Protein AF-A0A518EKV4-F1 (afdb_monomer)

Mean predicted aligned error: 13.41 Å

Solvent-accessible surface area (backbone atoms only — not comparable to full-atom values): 18442 Å² total; per-residue (Å²): 134,89,81,80,83,76,81,91,83,73,88,84,93,71,88,68,84,81,69,93,73,83,82,85,84,75,94,70,92,68,77,76,73,74,78,73,84,88,74,71,75,94,67,81,69,77,35,68,55,31,71,51,74,43,50,81,85,71,80,85,48,66,16,42,38,33,18,21,57,64,71,18,28,42,34,32,28,49,51,42,97,82,73,42,64,48,80,74,38,73,52,43,97,59,75,33,34,30,59,43,70,47,76,45,43,40,51,70,82,81,54,68,18,40,39,30,39,19,72,79,43,17,40,30,43,29,45,59,49,101,90,45,59,45,74,47,79,43,71,62,48,95,77,48,81,37,61,77,47,74,51,71,40,36,40,46,55,80,81,36,45,16,43,38,38,21,22,40,57,84,59,87,78,84,69,36,48,30,29,29,36,26,47,41,72,36,66,61,53,63,54,72,80,43,73,74,40,66,53,91,63,83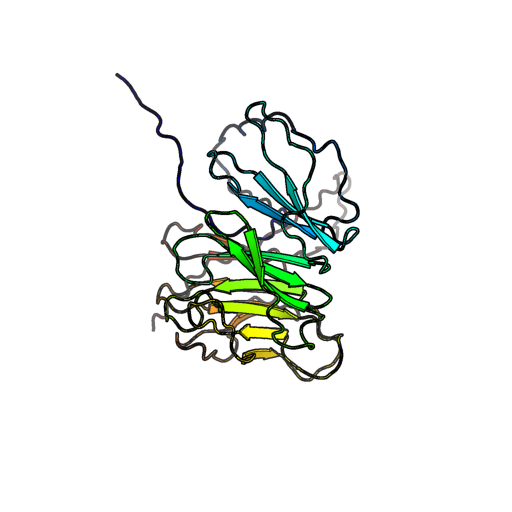,76,50,75,60,50,48,72,48,71,45,52,63,78,73,79,64,25,30,22,36,42,36,36,48,98,47,26,28,27,38,32,48,40,76,29,67,60,52,64,50,77,73,45,78,76,45,88,51,56,39,67,75,46,76,45,55,79,86,73,80,83,49,57,36,57,36,39,44,36,80,74,88,76,81,87,79,89,64,98,84,74,84,90,77,88,76,82,56,70,51,73,59,86,68,83,82,70,92,70,132

Foldseek 3Di:
DDDDDDDPPDDDFDPDPDPPDPDDDDDDPPPPPPDDDDADDPDDQPAWADKDWDDQPPPPGTWIWIQRLVQLFIWTWDQDPVRHTDHIDGQEPDSFRWHDKGWDQAQQPPDIWIWTQGQHQGIKTWDQDPVGTYIDRDNQDPQNNFFPDWDWDQAQLPPHTKIKTAGFQADDDDPQARIWIWDGPSGNDTHHIDGQDGDRDPGFDTKDKDWADQQPPSHTKIWIFGPQWTWIFDGPNRNDTDDTDTDDRGAADWDWDPPVPPPGTFIWGFHADPDDDDDDPDDDDDDDGDTDRPGDRPPPDD

Secondary structure (DSSP, 8-state):
---PPPP-------------------S-----PPP-PPPP-SS--SSEEEEEEE-SSSSSS-EEEEEETTTTEEEEE-B-TTS-BPPPEESSS----EEEEEEE-SSSSSS-EEEEEETTTEEEEEEEETTEEEEE-----TT-TTEEEEEEE-SSSSSSPEEEEEE-TTSSS---EEEEEE---SSS---PEEEEEE-S-TTPPPPEEEEE-SSSSSPPEEEEEETTEEEEE-B-SSS-B---EEEES----EEEE--SSSSSPEEEE-----------TT---------EE---------

pLDDT: mean 70.35, std 23.07, range [20.45, 95.81]

Sequence (302 aa):
MNARFFPLDAFIPNAARIGLCTAVLLPAIAAQTPFGPIISLNQPARSPGSMMVEDVNGDGRLDLIYSDNGRDEIMWVERLATDEFAPPKQLTQLSSGISVVRRGDIDGDGDADLIGMGAQHGLLWIERTAQGFRAFPQVVGPWLRSVTDLQLADIDADGDLDVVLARHHNAVPASAALVSFLRNDGTGNFGSQTIVYGGSTPNLPSVEFIAEDLSGDGATELIAAHNGQVFVLPNAGDGSFQSPVVLDSGAGPMLLEDVTGDGLSDLGSCFAVLRRRFRGPGGSSGIQRVCALEAGSLDNGG

InterPro domains:
  IPR013517 FG-GAP repeat [PF13517] (55-115)
  IPR028994 Integrin alpha, N-terminal [SSF69318] (42-267)

Radius of gyration: 21.5 Å; Cα contacts (8 Å, |Δi|>4): 620; chains: 1; bounding box: 70×64×57 Å

Nearest PDB structures (foldseek):
  7b91-assembly1_A  TM=5.560E-01  e=6.014E-03  Homo sapiens
  5o9z-assembly1_w  TM=5.449E-01  e=5.922E-02  Homo sapiens
  6u4y-assembly1_E  TM=6.440E-01  e=8.757E-01  Homo sapiens
  6v3x-assembly1_A  TM=4.562E-01  e=4.086E-01  Homo sapiens
  5u62-assembly1_A  TM=2.711E-01  e=4.759E-01  Homo sapiens

Structure (mmCIF, N/CA/C/O backbone):
data_AF-A0A518EKV4-F1
#
_entry.id   AF-A0A518EKV4-F1
#
loop_
_atom_site.group_PDB
_atom_site.id
_atom_site.type_symbol
_atom_site.label_atom_id
_atom_site.label_alt_id
_atom_site.label_comp_id
_atom_site.label_asym_id
_atom_site.label_entity_id
_atom_site.label_seq_id
_atom_site.pdbx_PDB_ins_code
_atom_site.Cartn_x
_atom_site.Cartn_y
_atom_site.Cartn_z
_atom_site.occupancy
_atom_site.B_iso_or_equiv
_atom_site.auth_seq_id
_atom_site.auth_comp_id
_atom_site.auth_asym_id
_atom_site.auth_atom_id
_atom_site.pdbx_PDB_model_num
ATOM 1 N N . MET A 1 1 ? -46.640 7.126 -5.138 1.00 32.97 1 MET A N 1
ATOM 2 C CA . MET A 1 1 ? -45.949 5.861 -5.463 1.00 32.97 1 MET A CA 1
ATOM 3 C C . MET A 1 1 ? -44.531 5.998 -4.960 1.00 32.97 1 MET A C 1
ATOM 5 O O . MET A 1 1 ? -43.905 7.012 -5.229 1.00 32.97 1 MET A O 1
ATOM 9 N N . ASN A 1 2 ? -44.118 5.061 -4.116 1.00 23.80 2 ASN A N 1
ATOM 10 C CA . ASN A 1 2 ? -42.919 5.139 -3.289 1.00 23.80 2 ASN A CA 1
ATOM 11 C C . ASN A 1 2 ? -41.652 4.966 -4.137 1.00 23.80 2 ASN A C 1
ATOM 13 O O . ASN A 1 2 ? -41.492 3.914 -4.748 1.00 23.80 2 ASN A O 1
ATOM 17 N N . ALA A 1 3 ? -40.744 5.940 -4.112 1.00 22.48 3 ALA A N 1
ATOM 18 C CA . ALA A 1 3 ? -39.338 5.698 -4.416 1.00 22.48 3 ALA A CA 1
ATOM 19 C C . ALA A 1 3 ? -38.625 5.472 -3.078 1.00 22.48 3 ALA A C 1
ATOM 21 O O . ALA A 1 3 ? -38.550 6.372 -2.242 1.00 22.48 3 ALA A O 1
ATOM 22 N N . ARG A 1 4 ? -38.206 4.227 -2.840 1.00 20.98 4 ARG A N 1
ATOM 23 C CA . ARG A 1 4 ? -37.311 3.863 -1.741 1.00 20.98 4 ARG A CA 1
ATOM 24 C C . ARG A 1 4 ? -35.888 4.162 -2.206 1.00 20.98 4 ARG A C 1
ATOM 26 O O . ARG A 1 4 ? -35.489 3.661 -3.252 1.00 20.98 4 ARG A O 1
ATOM 33 N N . PHE A 1 5 ? -35.158 4.966 -1.445 1.00 24.03 5 PHE A N 1
ATOM 34 C CA . PHE A 1 5 ? -33.714 5.108 -1.590 1.00 24.03 5 PHE A CA 1
ATOM 35 C C . PHE A 1 5 ? -33.054 3.977 -0.797 1.00 24.03 5 PHE A C 1
ATOM 37 O O . PHE A 1 5 ? -33.400 3.765 0.366 1.00 24.03 5 PHE A O 1
ATOM 44 N N . PHE A 1 6 ? -32.167 3.224 -1.441 1.00 20.45 6 PHE A N 1
ATOM 45 C CA . PHE A 1 6 ? -31.277 2.274 -0.776 1.00 20.45 6 PHE A CA 1
ATOM 46 C C . PHE A 1 6 ? -29.996 3.013 -0.350 1.00 20.45 6 PHE A C 1
ATOM 48 O O . PHE A 1 6 ? -29.581 3.924 -1.073 1.00 20.45 6 PHE A O 1
ATOM 55 N N . PRO A 1 7 ? -29.386 2.677 0.802 1.00 23.55 7 PRO A N 1
ATOM 56 C CA . PRO A 1 7 ? -28.073 3.193 1.164 1.00 23.55 7 PRO A CA 1
ATOM 57 C C . PRO A 1 7 ? -27.006 2.599 0.237 1.00 23.55 7 PRO A C 1
ATOM 59 O O . PRO A 1 7 ? -27.099 1.447 -0.187 1.00 23.55 7 PRO A O 1
ATOM 62 N N . LEU A 1 8 ? -26.027 3.431 -0.109 1.00 25.03 8 LEU A N 1
ATOM 63 C CA . LEU A 1 8 ? -24.890 3.092 -0.953 1.00 25.03 8 LEU A CA 1
ATOM 64 C C . LEU A 1 8 ? -23.845 2.360 -0.092 1.00 25.03 8 LEU A C 1
ATOM 66 O O . LEU A 1 8 ? -22.857 2.953 0.322 1.00 25.03 8 LEU A O 1
ATOM 70 N N . ASP A 1 9 ? -24.100 1.090 0.215 1.00 25.66 9 ASP A N 1
ATOM 71 C CA . ASP A 1 9 ? -23.088 0.174 0.746 1.00 25.66 9 ASP A CA 1
ATOM 72 C C . ASP A 1 9 ? -22.433 -0.539 -0.444 1.00 25.66 9 ASP A C 1
ATOM 74 O O . ASP A 1 9 ? -22.941 -1.550 -0.927 1.00 25.66 9 ASP A O 1
ATOM 78 N N . ALA A 1 10 ? -21.339 0.022 -0.963 1.00 22.72 10 ALA A N 1
ATOM 79 C CA . ALA A 1 10 ? -20.424 -0.673 -1.867 1.00 22.72 10 ALA A CA 1
ATOM 80 C C . ALA A 1 10 ? -19.060 0.038 -1.903 1.00 22.72 10 ALA A C 1
ATOM 82 O O . ALA A 1 10 ? -18.916 1.104 -2.489 1.00 22.72 10 ALA A O 1
ATOM 83 N N . PHE A 1 11 ? -18.091 -0.573 -1.221 1.00 24.56 11 PHE A N 1
ATOM 84 C CA . PHE A 1 11 ? -16.734 -0.832 -1.712 1.00 24.56 11 PHE A CA 1
ATOM 85 C C . PHE A 1 11 ? -16.020 0.275 -2.518 1.00 24.56 11 PHE A C 1
ATOM 87 O O . PHE A 1 11 ? -16.220 0.404 -3.719 1.00 24.56 11 PHE A O 1
ATOM 94 N N . ILE A 1 12 ? -15.073 0.965 -1.869 1.00 27.12 12 ILE A N 1
ATOM 95 C CA . ILE A 1 12 ? -13.842 1.454 -2.517 1.00 27.12 12 ILE A CA 1
ATOM 96 C C . ILE A 1 12 ? -12.675 1.219 -1.538 1.00 27.12 12 ILE A C 1
ATOM 98 O O . ILE A 1 12 ? -12.481 2.021 -0.619 1.00 27.12 12 ILE A O 1
ATOM 102 N N . PRO A 1 13 ? -11.900 0.127 -1.663 1.00 29.22 13 PRO A N 1
ATOM 103 C CA . PRO A 1 13 ? -10.602 0.016 -1.023 1.00 29.22 13 PRO A CA 1
ATOM 104 C C . PRO A 1 13 ? -9.570 0.617 -1.977 1.00 29.22 13 PRO A C 1
ATOM 106 O O . PRO A 1 13 ? -9.276 0.034 -3.007 1.00 29.22 13 PRO A O 1
ATOM 109 N N . ASN A 1 14 ? -9.106 1.825 -1.665 1.00 28.72 14 ASN A N 1
ATOM 110 C CA . ASN A 1 14 ? -7.769 2.360 -1.946 1.00 28.72 14 ASN A CA 1
ATOM 111 C C . ASN A 1 14 ? -7.854 3.880 -1.842 1.00 28.72 14 ASN A C 1
ATOM 113 O O . ASN A 1 14 ? -8.315 4.581 -2.740 1.00 28.72 14 ASN A O 1
ATOM 117 N N . ALA A 1 15 ? -7.419 4.407 -0.699 1.00 29.59 15 ALA A N 1
ATOM 118 C CA . ALA A 1 15 ? -7.199 5.833 -0.540 1.00 29.59 15 ALA A CA 1
ATOM 119 C C . ALA A 1 15 ? -6.010 6.239 -1.425 1.00 29.59 15 ALA A C 1
ATOM 121 O O . ALA A 1 15 ? -4.864 6.283 -0.971 1.00 29.59 15 ALA A O 1
ATOM 122 N N . ALA A 1 16 ? -6.286 6.521 -2.700 1.00 30.05 16 ALA A N 1
ATOM 123 C CA . ALA A 1 16 ? -5.389 7.268 -3.561 1.00 30.05 16 ALA A CA 1
ATOM 124 C C . ALA A 1 16 ? -5.012 8.563 -2.829 1.00 30.05 16 ALA A C 1
ATOM 126 O O . ALA A 1 16 ? -5.855 9.235 -2.228 1.00 30.05 16 ALA A O 1
ATOM 127 N N . ARG A 1 17 ? -3.722 8.902 -2.815 1.00 31.75 17 ARG A N 1
ATOM 128 C CA . ARG A 1 17 ? -3.237 10.147 -2.219 1.00 31.75 17 ARG A CA 1
ATOM 129 C C . ARG A 1 17 ? -3.868 11.323 -2.966 1.00 31.75 17 ARG A C 1
ATOM 131 O O . ARG A 1 17 ? -3.410 11.705 -4.035 1.00 31.75 17 ARG A O 1
ATOM 138 N N . ILE A 1 18 ? -4.906 11.923 -2.385 1.00 29.41 18 ILE A N 1
ATOM 139 C CA . ILE A 1 18 ? -5.584 13.092 -2.950 1.00 29.41 18 ILE A CA 1
ATOM 140 C C . ILE A 1 18 ? -4.670 14.315 -2.799 1.00 29.41 18 ILE A C 1
ATOM 142 O O . ILE A 1 18 ? -4.751 15.089 -1.843 1.00 29.41 18 ILE A O 1
ATOM 146 N N . GLY A 1 19 ? -3.796 14.522 -3.780 1.00 28.83 19 GLY A N 1
ATOM 147 C CA . GLY A 1 19 ? -3.477 15.871 -4.216 1.00 28.83 19 GLY A CA 1
ATOM 148 C C . GLY A 1 19 ? -4.734 16.450 -4.862 1.00 28.83 19 GLY A C 1
ATOM 149 O O . GLY A 1 19 ? -5.315 15.837 -5.746 1.00 28.83 19 GLY A O 1
ATOM 150 N N . LEU A 1 20 ? -5.190 17.612 -4.400 1.00 28.98 20 LEU A N 1
ATOM 151 C CA . LEU A 1 20 ? -6.382 18.287 -4.918 1.00 28.98 20 LEU A CA 1
ATOM 152 C C . LEU A 1 20 ? -6.206 18.627 -6.428 1.00 28.98 20 LEU A C 1
ATOM 154 O O . LEU A 1 20 ? -5.735 19.719 -6.756 1.00 28.98 20 LEU A O 1
ATOM 158 N N . CYS A 1 21 ? -6.547 17.722 -7.356 1.00 31.42 21 CYS A N 1
ATOM 159 C CA . CYS A 1 21 ? -6.765 18.042 -8.775 1.00 31.42 21 CYS A CA 1
ATOM 160 C C . CYS A 1 21 ? -8.276 18.270 -8.957 1.00 31.42 21 CYS A C 1
ATOM 162 O O . CYS A 1 21 ? -9.082 17.349 -8.944 1.00 31.42 21 CYS A O 1
ATOM 164 N N . THR A 1 22 ? -8.691 19.537 -9.062 1.00 33.94 22 THR A N 1
ATOM 165 C CA . THR A 1 22 ? -10.065 19.880 -9.450 1.00 33.94 22 THR A CA 1
ATOM 166 C C . THR A 1 22 ? -10.202 19.626 -10.951 1.00 33.94 22 THR A C 1
ATOM 168 O O . THR A 1 22 ? -9.833 20.483 -11.754 1.00 33.94 22 THR A O 1
ATOM 171 N N . ALA A 1 23 ? -10.702 18.458 -11.350 1.00 32.44 23 ALA A N 1
ATOM 172 C CA . ALA A 1 23 ? -11.167 18.252 -12.715 1.00 32.44 23 ALA A CA 1
ATOM 173 C C . ALA A 1 23 ? -12.484 19.028 -12.889 1.00 32.44 23 ALA A C 1
ATOM 175 O O . ALA A 1 23 ? -13.505 18.703 -12.287 1.00 32.44 23 ALA A O 1
ATOM 176 N N . VAL A 1 24 ? -12.456 20.123 -13.653 1.00 29.64 24 VAL A N 1
ATOM 177 C CA . VAL A 1 24 ? -13.674 20.844 -14.043 1.00 29.64 24 VAL A CA 1
ATOM 178 C C . VAL A 1 24 ? -14.120 20.297 -15.391 1.00 29.64 24 VAL A C 1
ATOM 180 O O . VAL A 1 24 ? -13.666 20.762 -16.432 1.00 29.64 24 VAL A O 1
ATOM 183 N N . LEU A 1 25 ? -15.048 19.346 -15.367 1.00 31.58 25 LEU A N 1
ATOM 184 C CA . LEU A 1 25 ? -15.950 19.094 -16.485 1.00 31.58 25 LEU A CA 1
ATOM 185 C C . LEU A 1 25 ? -17.362 19.449 -16.013 1.00 31.58 25 LEU A C 1
ATOM 187 O O . LEU A 1 25 ? -17.956 18.774 -15.181 1.00 31.58 25 LEU A O 1
ATOM 191 N N . LEU A 1 26 ? -17.885 20.572 -16.502 1.00 29.66 26 LEU A N 1
ATOM 192 C CA . LEU A 1 26 ? -19.280 20.977 -16.328 1.00 29.66 26 LEU A CA 1
ATOM 193 C C . LEU A 1 26 ? -19.824 21.365 -17.712 1.00 29.66 26 LEU A C 1
ATOM 195 O O . LEU A 1 26 ? -19.124 22.038 -18.471 1.00 29.66 26 LEU A O 1
ATOM 199 N N . PRO A 1 27 ? -21.063 20.954 -18.038 1.00 37.59 27 PRO A N 1
ATOM 200 C CA . PRO A 1 27 ? -22.201 21.544 -17.351 1.00 37.59 27 PRO A CA 1
ATOM 201 C C . PRO A 1 27 ? -23.249 20.519 -16.902 1.00 37.59 27 PRO A C 1
ATOM 203 O O . PRO A 1 27 ? -24.108 20.108 -17.671 1.00 37.59 27 PRO A O 1
ATOM 206 N N . ALA A 1 28 ? -23.274 20.228 -15.606 1.00 36.09 28 ALA A N 1
ATOM 207 C CA . ALA A 1 28 ? -24.519 19.981 -14.893 1.00 36.09 28 ALA A CA 1
ATOM 208 C C . ALA A 1 28 ? -24.330 20.447 -13.451 1.00 36.09 28 ALA A C 1
ATOM 210 O O . ALA A 1 28 ? -23.471 19.952 -12.731 1.00 36.09 28 ALA A O 1
ATOM 211 N N . ILE A 1 29 ? -25.106 21.452 -13.052 1.00 43.34 29 ILE A N 1
ATOM 212 C CA . ILE A 1 29 ? -25.189 21.933 -11.674 1.00 43.34 29 ILE A CA 1
ATOM 213 C C . ILE A 1 29 ? -25.743 20.777 -10.830 1.00 43.34 29 ILE A C 1
ATOM 215 O O . ILE A 1 29 ? -26.950 20.656 -10.640 1.00 43.34 29 ILE A O 1
ATOM 219 N N . ALA A 1 30 ? -24.867 19.901 -10.349 1.00 43.19 30 ALA A N 1
ATOM 220 C CA . ALA A 1 30 ? -25.130 19.143 -9.145 1.00 43.19 30 ALA A CA 1
ATOM 221 C C . ALA A 1 30 ? -24.960 20.148 -8.007 1.00 43.19 30 ALA A C 1
ATOM 223 O O . ALA A 1 30 ? -23.890 20.736 -7.839 1.00 43.19 30 ALA A O 1
ATOM 224 N N . ALA A 1 31 ? -26.044 20.431 -7.287 1.00 45.03 31 ALA A N 1
ATOM 225 C CA . ALA A 1 31 ? -25.958 21.177 -6.045 1.00 45.03 31 ALA A CA 1
ATOM 226 C C . ALA A 1 31 ? -24.853 20.529 -5.205 1.00 45.03 31 ALA A C 1
ATOM 228 O O . ALA A 1 31 ? -24.953 19.345 -4.889 1.00 45.03 31 ALA A O 1
ATOM 229 N N . GLN A 1 32 ? -23.788 21.277 -4.902 1.00 56.38 32 GLN A N 1
ATOM 230 C CA . GLN A 1 32 ? -22.797 20.833 -3.933 1.00 56.38 32 GLN A CA 1
ATOM 231 C C . GLN A 1 32 ? -23.579 20.534 -2.661 1.00 56.38 32 GLN A C 1
ATOM 233 O O . GLN A 1 32 ? -24.125 21.452 -2.045 1.00 56.38 32 GLN A O 1
ATOM 238 N N . THR A 1 33 ? -23.717 19.257 -2.314 1.00 57.47 33 THR A N 1
ATOM 239 C CA . THR A 1 33 ? -24.240 18.886 -1.007 1.00 57.47 33 THR A CA 1
ATOM 240 C C . THR A 1 33 ? -23.338 19.585 -0.000 1.00 57.47 33 THR A C 1
ATOM 242 O O . THR A 1 33 ? -22.125 19.357 -0.041 1.00 57.47 33 THR A O 1
ATOM 245 N N . PRO A 1 34 ? -23.868 20.501 0.828 1.00 73.75 34 PRO A N 1
ATOM 246 C CA . PRO A 1 34 ? -23.037 21.184 1.797 1.00 73.75 34 PRO A CA 1
ATOM 247 C C . PRO A 1 34 ? -22.380 20.118 2.666 1.00 73.75 34 PRO A C 1
ATOM 249 O O . PRO A 1 34 ? -23.051 19.193 3.129 1.00 73.75 34 PRO A O 1
ATOM 252 N N . PHE A 1 35 ? -21.064 20.223 2.840 1.00 74.25 35 PHE A N 1
ATOM 253 C CA . PHE A 1 35 ? -20.357 19.361 3.773 1.00 74.25 35 PHE A CA 1
ATOM 254 C C . PHE A 1 35 ? -21.034 19.459 5.144 1.00 74.25 35 PHE A C 1
ATOM 256 O O . PHE A 1 35 ? -21.455 20.543 5.564 1.00 74.25 35 PHE A O 1
ATOM 263 N N . GLY A 1 36 ? -21.165 18.316 5.818 1.00 74.00 36 GLY A N 1
ATOM 264 C CA . GLY A 1 36 ? -21.659 18.265 7.188 1.00 74.00 36 GLY A CA 1
ATOM 265 C C . GLY A 1 36 ? -20.773 19.068 8.152 1.00 74.00 36 GLY A C 1
ATOM 266 O O . GLY A 1 36 ? -19.721 19.586 7.763 1.00 74.00 36 GLY A O 1
ATOM 267 N N . PRO A 1 37 ? -21.181 19.191 9.425 1.00 78.81 37 PRO A N 1
ATOM 268 C CA . PRO A 1 37 ? -20.356 19.848 10.430 1.00 78.81 37 PRO A CA 1
ATOM 269 C C . PRO A 1 37 ? -18.982 19.173 10.532 1.00 78.81 37 PRO A C 1
ATOM 271 O O . PRO A 1 37 ? -18.868 17.950 10.477 1.00 78.81 37 PRO A O 1
ATOM 274 N N . ILE A 1 38 ? -17.937 19.985 10.702 1.00 80.25 38 ILE A N 1
ATOM 275 C CA . ILE A 1 38 ? -16.593 19.481 10.990 1.00 80.25 38 ILE A CA 1
ATOM 276 C C . ILE A 1 38 ? -16.611 18.866 12.386 1.00 80.25 38 ILE A C 1
ATOM 278 O O . ILE A 1 38 ? -16.921 19.546 13.365 1.00 80.25 38 ILE A O 1
ATOM 282 N N . ILE A 1 39 ? -16.233 17.595 12.466 1.00 78.94 39 ILE A N 1
ATOM 283 C CA . ILE A 1 39 ? -16.017 16.890 13.726 1.00 78.94 39 ILE A CA 1
ATOM 284 C C . ILE A 1 39 ? -14.512 16.876 13.972 1.00 78.94 39 ILE A C 1
ATOM 286 O O . ILE A 1 39 ? -13.746 16.333 13.177 1.00 78.94 39 ILE A O 1
ATOM 290 N N . SER A 1 40 ? -14.088 17.509 15.062 1.00 79.38 40 SER A N 1
ATOM 291 C CA . SER A 1 40 ? -12.673 17.687 15.385 1.00 79.38 40 SER A CA 1
ATOM 292 C C . SER A 1 40 ? -12.209 16.698 16.445 1.00 79.38 40 SER A C 1
ATOM 294 O O . SER A 1 40 ? -12.882 16.459 17.446 1.00 79.38 40 SER A O 1
ATOM 296 N N . LEU A 1 41 ? -10.993 16.194 16.264 1.00 79.00 41 LEU A N 1
ATOM 297 C CA . LEU A 1 41 ? -10.246 15.490 17.297 1.00 79.00 41 LEU A CA 1
ATOM 298 C C . LEU A 1 41 ? -9.712 16.492 18.328 1.00 79.00 41 LEU A C 1
ATOM 300 O O . LEU A 1 41 ? -8.838 17.304 18.032 1.00 79.00 41 LEU A O 1
ATOM 304 N N . ASN A 1 42 ? -10.210 16.412 19.562 1.00 72.06 42 ASN A N 1
ATOM 305 C CA . ASN A 1 42 ? -9.826 17.322 20.650 1.00 72.06 42 ASN A CA 1
ATOM 306 C C . ASN A 1 42 ? -8.488 16.955 21.329 1.00 72.06 42 ASN A C 1
ATOM 308 O O . ASN A 1 42 ? -8.119 17.556 22.339 1.00 72.06 42 ASN A O 1
ATOM 312 N N . GLN A 1 43 ? -7.749 15.983 20.785 1.00 79.69 43 GLN A N 1
ATOM 313 C CA . GLN A 1 43 ? -6.400 15.623 21.220 1.00 79.69 43 GLN A CA 1
ATOM 314 C C . GLN A 1 43 ? -5.456 15.561 20.012 1.00 79.69 43 GLN A C 1
ATOM 316 O O . GLN A 1 43 ? -5.606 14.669 19.177 1.00 79.69 43 GLN A O 1
ATOM 321 N N . PRO A 1 44 ? -4.482 16.481 19.891 1.00 75.44 44 PRO A N 1
ATOM 322 C CA . PRO A 1 44 ? -3.630 16.533 18.713 1.00 75.44 44 PRO A CA 1
ATOM 323 C C . PRO A 1 44 ? -2.655 15.347 18.650 1.00 75.44 44 PRO A C 1
ATOM 325 O O . PRO A 1 44 ? -2.030 14.944 19.644 1.00 75.44 44 PRO A O 1
ATOM 328 N N . ALA A 1 45 ? -2.486 14.815 17.440 1.00 83.69 45 ALA A N 1
ATOM 329 C CA . ALA A 1 45 ? -1.344 13.979 17.090 1.00 83.69 45 ALA A CA 1
ATOM 330 C C . ALA A 1 45 ? -0.039 14.777 17.279 1.00 83.69 45 ALA A C 1
ATOM 332 O O . ALA A 1 45 ? -0.025 15.997 17.097 1.00 83.69 45 ALA A O 1
ATOM 333 N N . ARG A 1 46 ? 1.054 14.112 17.671 1.00 85.81 46 ARG A N 1
ATOM 334 C CA . ARG A 1 46 ? 2.349 14.793 17.853 1.00 85.81 46 ARG A CA 1
ATOM 335 C C . ARG A 1 46 ? 3.022 15.055 16.511 1.00 85.81 46 ARG A C 1
ATOM 337 O O . ARG A 1 46 ? 3.580 16.129 16.316 1.00 85.81 46 ARG A O 1
ATOM 344 N N . SER A 1 47 ? 2.966 14.081 15.609 1.00 85.44 47 SER A N 1
ATOM 345 C CA . SER A 1 47 ? 3.435 14.198 14.229 1.00 85.44 47 SER A CA 1
ATOM 346 C C . SER A 1 47 ? 2.689 13.176 13.359 1.00 85.44 47 SER A C 1
ATOM 348 O O . SER A 1 47 ? 3.210 12.083 13.124 1.00 85.44 47 SER A O 1
ATOM 350 N N . PRO A 1 48 ? 1.438 13.466 12.952 1.00 81.75 48 PRO A N 1
ATOM 351 C CA . PRO A 1 48 ? 0.638 12.516 12.186 1.00 81.75 48 PR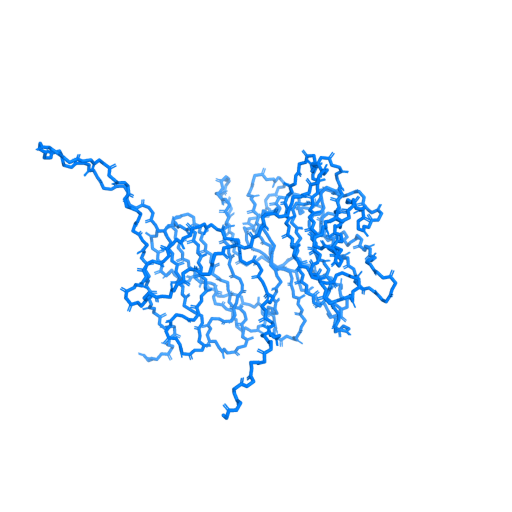O A CA 1
ATOM 352 C C . PRO A 1 48 ? 1.280 12.242 10.820 1.00 81.75 48 PRO A C 1
ATOM 354 O O . PRO A 1 48 ? 1.745 13.166 10.151 1.00 81.75 48 PRO A O 1
ATOM 357 N N . GLY A 1 49 ? 1.325 10.971 10.431 1.00 80.56 49 GLY A N 1
ATOM 358 C CA . GLY A 1 49 ? 1.787 10.499 9.131 1.00 80.56 49 GLY A CA 1
ATOM 359 C C . GLY A 1 49 ? 0.619 10.055 8.254 1.00 80.56 49 GLY A C 1
ATOM 360 O O . GLY A 1 49 ? -0.253 10.851 7.912 1.00 80.56 49 GLY A O 1
ATOM 361 N N . SER A 1 50 ? 0.621 8.778 7.876 1.00 82.44 50 SER A N 1
ATOM 362 C CA . SER A 1 50 ? -0.441 8.164 7.074 1.00 82.44 50 SER A CA 1
ATOM 363 C C . SER A 1 50 ? -1.732 8.036 7.880 1.00 82.44 50 SER A C 1
ATOM 365 O O . SER A 1 50 ? -1.683 7.810 9.088 1.00 82.44 50 SER A O 1
ATOM 367 N N . MET A 1 51 ? -2.881 8.122 7.210 1.00 87.12 51 MET A N 1
ATOM 368 C CA . MET A 1 51 ? -4.198 7.927 7.816 1.00 87.12 51 MET A CA 1
ATOM 369 C C . MET A 1 51 ? -5.102 7.073 6.925 1.00 87.12 51 MET A C 1
ATOM 371 O O . MET A 1 51 ? -4.940 7.076 5.707 1.00 87.12 51 MET A O 1
ATOM 375 N N . MET A 1 52 ? -6.055 6.373 7.532 1.00 87.31 52 MET A N 1
ATOM 376 C CA . MET A 1 52 ? -7.108 5.618 6.852 1.00 87.31 52 MET A CA 1
ATOM 377 C C . MET A 1 52 ? -8.395 5.614 7.678 1.00 87.31 52 MET A C 1
ATOM 379 O O . MET A 1 52 ? -8.372 5.932 8.869 1.00 87.31 52 MET A O 1
ATOM 383 N N . VAL A 1 53 ? -9.504 5.241 7.043 1.00 89.25 53 VAL A N 1
ATOM 384 C CA . VAL A 1 53 ? -10.811 5.115 7.691 1.00 89.25 53 VAL A CA 1
ATOM 385 C C . VAL A 1 53 ? -11.386 3.721 7.480 1.00 89.25 53 VAL A C 1
ATOM 387 O O . VAL A 1 53 ? -11.369 3.218 6.360 1.00 89.25 53 VAL A O 1
ATOM 390 N N . GLU A 1 54 ? -11.876 3.105 8.553 1.00 86.19 54 GLU A N 1
ATOM 391 C CA . GLU A 1 54 ? -12.424 1.744 8.542 1.00 86.19 54 GLU A CA 1
ATOM 392 C C . GLU A 1 54 ? -13.279 1.487 9.786 1.00 86.19 54 GLU A C 1
ATOM 394 O O . GLU A 1 54 ? -13.043 2.084 10.829 1.00 86.19 54 GLU A O 1
ATOM 399 N N . ASP A 1 55 ? -14.254 0.584 9.693 1.00 89.00 55 ASP A N 1
ATOM 400 C CA . ASP A 1 55 ? -14.969 0.054 10.856 1.00 89.00 55 ASP A CA 1
ATOM 401 C C . ASP A 1 55 ? -14.089 -0.945 11.636 1.00 89.00 55 ASP A C 1
ATOM 403 O O . ASP A 1 55 ? -14.068 -2.153 11.378 1.00 89.00 55 ASP A O 1
ATOM 407 N N . VAL A 1 56 ? -13.312 -0.421 12.586 1.00 88.00 56 VAL A N 1
ATOM 408 C CA . VAL A 1 56 ? -12.325 -1.196 13.354 1.00 88.00 56 VAL A CA 1
ATOM 409 C C . VAL A 1 56 ? -12.993 -2.130 14.360 1.00 88.00 56 VAL A C 1
ATOM 411 O O . VAL A 1 56 ? -12.496 -3.233 14.594 1.00 88.00 56 VAL A O 1
ATOM 414 N N . ASN A 1 57 ? -14.103 -1.709 14.967 1.00 87.25 57 ASN A N 1
ATOM 415 C CA . ASN A 1 57 ? -14.779 -2.442 16.040 1.00 87.25 57 ASN A CA 1
ATOM 416 C C . ASN A 1 57 ? -16.042 -3.203 15.582 1.00 87.25 57 ASN A C 1
ATOM 418 O O . ASN A 1 57 ? -16.656 -3.886 16.405 1.00 87.25 57 ASN A O 1
ATOM 422 N N . GLY A 1 58 ? -16.406 -3.129 14.299 1.00 86.94 58 GLY A N 1
ATOM 423 C CA . GLY A 1 58 ? -17.544 -3.839 13.715 1.00 86.94 58 GLY A CA 1
ATOM 424 C C . GLY A 1 58 ? -18.900 -3.230 14.078 1.00 86.94 58 GLY A C 1
ATOM 425 O O . GLY A 1 58 ? -19.901 -3.950 14.118 1.00 86.94 58 GLY A O 1
ATOM 426 N N . ASP A 1 59 ? -18.946 -1.940 14.414 1.00 90.56 59 ASP A N 1
ATOM 427 C CA . ASP A 1 59 ? -20.169 -1.261 14.846 1.00 90.56 59 ASP A CA 1
ATOM 428 C C . ASP A 1 59 ? -20.917 -0.519 13.724 1.00 90.56 59 ASP A C 1
ATOM 430 O O . ASP A 1 59 ? -21.950 0.122 13.971 1.00 90.56 59 ASP A O 1
ATOM 434 N N . GLY A 1 60 ? -20.425 -0.644 12.490 1.00 90.25 60 GLY A N 1
ATOM 435 C CA . GLY A 1 60 ? -20.981 -0.048 11.283 1.00 90.25 60 GLY A CA 1
ATOM 436 C C . GLY A 1 60 ? -20.611 1.421 11.081 1.00 90.25 60 GLY A C 1
ATOM 437 O O . GLY A 1 60 ? -21.147 2.052 10.166 1.00 90.25 60 GLY A O 1
ATOM 438 N N . ARG A 1 61 ? -19.738 2.004 11.914 1.00 91.12 61 ARG A N 1
ATOM 439 C CA . ARG A 1 61 ? -19.234 3.373 11.740 1.00 91.12 61 ARG A CA 1
ATOM 440 C C . ARG A 1 61 ? -17.754 3.344 11.388 1.00 91.12 61 ARG A C 1
ATOM 442 O O . ARG A 1 61 ? -16.972 2.608 11.966 1.00 91.12 61 ARG A O 1
ATOM 449 N N . LEU A 1 62 ? -17.368 4.184 10.428 1.00 90.56 62 LEU A N 1
ATOM 450 C CA . LEU A 1 62 ? -15.965 4.320 10.053 1.00 90.56 62 LEU A CA 1
ATOM 451 C C . LEU A 1 62 ? -15.205 5.087 11.138 1.00 90.56 62 LEU A C 1
ATOM 453 O O . LEU A 1 62 ? -15.479 6.263 11.404 1.00 90.56 62 LEU A O 1
ATOM 457 N N . ASP A 1 63 ? -14.224 4.410 11.711 1.00 91.12 63 ASP A N 1
ATOM 458 C CA . ASP A 1 63 ? -13.236 4.942 12.630 1.00 91.12 63 ASP A CA 1
ATOM 459 C C . ASP A 1 63 ? -12.049 5.534 11.870 1.00 91.12 63 ASP A C 1
ATOM 461 O O . ASP A 1 63 ? -11.920 5.388 10.654 1.00 91.12 63 ASP A O 1
ATOM 465 N N . LEU A 1 64 ? -11.159 6.213 12.592 1.00 90.88 64 LEU A N 1
ATOM 466 C CA . LEU A 1 64 ? -9.911 6.734 12.047 1.00 90.88 64 LEU A CA 1
ATOM 467 C C . LEU A 1 64 ? -8.720 5.943 12.595 1.00 90.88 64 LEU A C 1
ATOM 469 O O . LEU A 1 64 ? -8.547 5.825 13.809 1.00 90.88 64 LEU A O 1
ATOM 473 N N . ILE A 1 65 ? -7.842 5.503 11.699 1.00 89.25 65 ILE A N 1
ATOM 474 C CA . ILE A 1 65 ? -6.515 4.984 12.032 1.00 89.25 65 ILE A CA 1
ATOM 475 C C . ILE A 1 65 ? -5.477 5.946 11.463 1.00 89.25 65 ILE A C 1
ATOM 477 O O . ILE A 1 65 ? -5.586 6.381 10.318 1.00 89.25 65 ILE A O 1
ATOM 481 N N . TYR A 1 66 ? -4.455 6.290 12.240 1.00 87.81 66 TYR A N 1
ATOM 482 C CA . TYR A 1 66 ? -3.345 7.098 11.741 1.00 87.81 66 TYR A CA 1
ATOM 483 C C . TYR A 1 66 ? -2.028 6.734 12.411 1.00 87.81 66 TYR A C 1
ATOM 485 O O . TYR A 1 66 ? -2.000 6.307 13.564 1.00 87.81 66 TYR A O 1
ATOM 493 N N . SER A 1 67 ? -0.917 6.939 11.710 1.00 84.88 67 SER A N 1
ATOM 494 C CA . SER A 1 67 ? 0.402 6.833 12.322 1.00 84.88 67 SER A CA 1
ATOM 495 C C . SER A 1 67 ? 0.800 8.138 13.006 1.00 84.88 67 SER A C 1
ATOM 497 O O . SER A 1 67 ? 0.557 9.225 12.485 1.00 84.88 67 SER A O 1
ATOM 499 N N . ASP A 1 68 ? 1.411 8.053 14.186 1.00 87.38 68 ASP A N 1
ATOM 500 C CA . ASP A 1 68 ? 1.946 9.200 14.915 1.00 87.38 68 ASP A CA 1
ATOM 501 C C . ASP A 1 68 ? 3.455 9.053 15.106 1.00 87.38 68 ASP A C 1
ATOM 503 O O . ASP A 1 68 ? 3.935 8.449 16.067 1.00 87.38 68 ASP A O 1
ATOM 507 N N . ASN A 1 69 ? 4.216 9.678 14.212 1.00 79.75 69 ASN A N 1
ATOM 508 C CA . ASN A 1 69 ? 5.677 9.654 14.213 1.00 79.75 69 ASN A CA 1
ATOM 509 C C . ASN A 1 69 ? 6.286 10.322 15.458 1.00 79.75 69 ASN A C 1
ATOM 511 O O . ASN A 1 69 ? 7.462 10.142 15.741 1.00 79.75 69 ASN A O 1
ATOM 515 N N . GLY A 1 70 ? 5.523 11.138 16.197 1.00 82.88 70 GLY A N 1
ATOM 516 C CA . GLY A 1 70 ? 5.990 11.744 17.447 1.00 82.88 70 GLY A CA 1
ATOM 517 C C . GLY A 1 70 ? 5.753 10.857 18.674 1.00 82.88 70 GLY A C 1
ATOM 518 O O . GLY A 1 70 ? 6.214 11.190 19.773 1.00 82.88 70 GLY A O 1
ATOM 519 N N . ARG A 1 71 ? 4.987 9.773 18.511 1.00 84.38 71 ARG A N 1
ATOM 520 C CA . ARG A 1 71 ? 4.767 8.721 19.513 1.00 84.38 71 ARG A CA 1
ATOM 521 C C . ARG A 1 71 ? 5.396 7.382 19.113 1.00 84.38 71 ARG A C 1
ATOM 523 O O . ARG A 1 71 ? 5.559 6.537 19.978 1.00 84.38 71 ARG A O 1
ATOM 530 N N . ASP A 1 72 ? 5.773 7.222 17.846 1.00 83.06 72 ASP A N 1
ATOM 531 C CA . ASP A 1 72 ? 6.189 5.961 17.224 1.00 83.06 72 ASP A CA 1
ATOM 532 C C . ASP A 1 72 ? 5.090 4.881 17.216 1.00 83.06 72 ASP A C 1
ATOM 534 O O . ASP A 1 72 ? 5.382 3.687 17.186 1.00 83.06 72 ASP A O 1
ATOM 538 N N . GLU A 1 73 ? 3.821 5.296 17.188 1.00 85.19 73 GLU A N 1
ATOM 539 C CA . GLU A 1 73 ? 2.637 4.442 17.373 1.00 85.19 73 GLU A CA 1
ATOM 540 C C . GLU A 1 73 ? 1.675 4.524 16.175 1.00 85.19 73 GLU A C 1
ATOM 542 O O . GLU A 1 73 ? 1.624 5.539 15.475 1.00 85.19 73 GLU A O 1
ATOM 547 N N . ILE A 1 74 ? 0.862 3.480 15.970 1.00 86.69 74 ILE A N 1
ATOM 548 C CA . ILE A 1 74 ? -0.407 3.609 15.238 1.00 86.69 74 ILE A CA 1
ATOM 549 C C . ILE A 1 74 ? -1.510 3.872 16.250 1.00 86.69 74 ILE A C 1
ATOM 551 O O . ILE A 1 74 ? -1.649 3.158 17.245 1.00 86.69 74 ILE A O 1
ATOM 555 N N . MET A 1 75 ? -2.306 4.885 15.955 1.00 88.94 75 MET A N 1
ATOM 556 C CA . MET A 1 75 ? -3.417 5.333 16.765 1.00 88.94 75 MET A CA 1
ATOM 557 C C . MET A 1 75 ? -4.730 4.937 16.105 1.00 88.94 75 MET A C 1
ATOM 559 O O . MET A 1 75 ? -4.884 5.064 14.893 1.00 88.94 75 MET A O 1
ATOM 563 N N . TRP A 1 76 ? -5.682 4.524 16.928 1.00 92.00 76 TRP A N 1
ATOM 564 C CA . TRP A 1 76 ? -7.076 4.308 16.578 1.00 92.00 76 TRP A CA 1
ATOM 565 C C . TRP A 1 76 ? -7.951 5.314 17.315 1.00 92.00 76 TRP A C 1
ATOM 567 O O . TRP A 1 76 ? -7.785 5.562 18.514 1.00 92.00 76 TRP A O 1
ATOM 577 N N . VAL A 1 77 ? -8.887 5.898 16.581 1.00 93.44 77 VAL A N 1
ATOM 578 C CA . VAL A 1 77 ? -9.887 6.827 17.078 1.00 93.44 77 VAL A CA 1
ATOM 579 C C . VAL A 1 77 ? -11.258 6.317 16.670 1.00 93.44 77 VAL A C 1
ATOM 581 O O . VAL A 1 77 ? -11.652 6.416 15.510 1.00 93.44 77 VAL A O 1
ATOM 584 N N . GLU A 1 78 ? -11.984 5.818 17.659 1.00 93.56 78 GLU A N 1
ATOM 585 C CA . GLU A 1 78 ? -13.353 5.341 17.504 1.00 93.56 78 GLU A CA 1
ATOM 586 C C . GLU A 1 78 ? -14.310 6.502 17.211 1.00 93.56 78 GLU A C 1
ATOM 588 O O . GLU A 1 78 ? -14.292 7.542 17.888 1.00 93.56 78 GLU A O 1
ATOM 593 N N . ARG A 1 79 ? -15.175 6.308 16.218 1.00 93.00 79 ARG A N 1
ATOM 594 C CA . ARG A 1 79 ? -16.296 7.177 15.904 1.00 93.00 79 ARG A CA 1
ATOM 595 C C . ARG A 1 79 ? -17.496 6.757 16.747 1.00 93.00 79 ARG A C 1
ATOM 597 O O . ARG A 1 79 ? -18.118 5.715 16.553 1.00 93.00 79 ARG A O 1
ATOM 604 N N . LEU A 1 80 ? -17.876 7.611 17.686 1.00 92.25 80 LEU A N 1
ATOM 605 C CA . LEU A 1 80 ? -18.995 7.358 18.586 1.00 92.25 80 LEU A CA 1
ATOM 606 C C . LEU A 1 80 ? -20.336 7.587 17.877 1.00 92.25 80 LEU A C 1
ATOM 608 O O . LEU A 1 80 ? -20.449 8.397 16.956 1.00 92.25 80 LEU A O 1
ATOM 612 N N . ALA A 1 81 ? -21.387 6.931 18.372 1.00 91.94 81 ALA A N 1
ATOM 613 C CA . ALA A 1 81 ? -22.761 7.115 17.890 1.00 91.94 81 ALA A CA 1
ATOM 614 C C . ALA A 1 81 ? -23.302 8.551 18.080 1.00 91.94 81 ALA A C 1
ATOM 616 O O . ALA A 1 81 ? -24.342 8.900 17.531 1.00 91.94 81 ALA A O 1
ATOM 617 N N . THR A 1 82 ? -22.612 9.381 18.867 1.00 89.75 82 THR A N 1
ATOM 618 C CA . THR A 1 82 ? -22.914 10.804 19.087 1.00 89.75 82 THR A CA 1
ATOM 619 C C . THR A 1 82 ? -22.316 11.730 18.026 1.00 89.75 82 THR A C 1
ATOM 621 O O . THR A 1 82 ? -22.376 12.943 18.194 1.00 89.75 82 THR A O 1
ATOM 624 N N . ASP A 1 83 ? -21.722 11.184 16.960 1.00 82.94 83 ASP A N 1
ATOM 625 C CA . ASP A 1 83 ? -20.937 11.931 15.970 1.00 82.94 83 ASP A CA 1
ATOM 626 C C . ASP A 1 83 ? -19.700 12.640 16.550 1.00 82.94 83 ASP A C 1
ATOM 628 O O . ASP A 1 83 ? -19.167 13.580 15.969 1.00 82.94 83 ASP A O 1
ATOM 632 N N . GLU A 1 84 ? -19.199 12.150 17.683 1.00 88.69 84 GLU A N 1
ATOM 633 C CA . GLU A 1 84 ? -17.943 12.587 18.292 1.00 88.69 84 GLU A CA 1
ATOM 634 C C . GLU A 1 84 ? -16.860 11.512 18.137 1.00 88.69 84 GLU A C 1
ATOM 636 O O . GLU A 1 84 ? -17.148 10.339 17.900 1.00 88.69 84 GLU A O 1
ATOM 641 N N . PHE A 1 85 ? -15.597 11.904 18.296 1.00 90.88 85 PHE A N 1
ATOM 642 C CA . PHE A 1 85 ? -14.475 10.971 18.349 1.00 90.88 85 PHE A CA 1
ATOM 643 C C . PHE A 1 85 ? -14.101 10.650 19.797 1.00 90.88 85 PHE A C 1
ATOM 645 O O . PHE A 1 85 ? -13.955 11.554 20.626 1.00 90.88 85 PHE A O 1
ATOM 652 N N . ALA A 1 86 ? -13.890 9.369 20.095 1.00 92.44 86 ALA A N 1
ATOM 653 C CA . ALA A 1 86 ? -13.296 8.949 21.356 1.00 92.44 86 ALA A CA 1
ATOM 654 C C . ALA A 1 86 ? -11.838 9.446 21.473 1.00 92.44 86 ALA A C 1
ATOM 656 O O . ALA A 1 86 ? -11.203 9.783 20.469 1.00 92.44 86 ALA A O 1
ATOM 657 N N . PRO A 1 87 ? -11.253 9.478 22.684 1.00 91.38 87 PRO A N 1
ATOM 658 C CA . PRO A 1 87 ? -9.822 9.719 22.830 1.00 91.38 87 PRO A CA 1
ATOM 659 C C . PRO A 1 87 ? -8.995 8.697 22.027 1.00 91.38 87 PRO A C 1
ATOM 661 O O . PRO A 1 87 ? -9.318 7.506 22.088 1.00 91.38 87 PRO A O 1
ATOM 664 N N . PRO A 1 88 ? -7.922 9.123 21.329 1.00 91.75 88 PRO A N 1
ATOM 665 C CA . PRO A 1 88 ? -7.049 8.213 20.598 1.00 91.75 88 PRO A CA 1
ATOM 666 C C . PRO A 1 88 ? -6.458 7.137 21.508 1.00 91.75 88 PRO A C 1
ATOM 668 O O . PRO A 1 88 ? -5.954 7.434 22.595 1.00 91.75 88 PRO A O 1
ATOM 671 N N . LYS A 1 89 ? -6.483 5.892 21.042 1.00 90.56 89 LYS A N 1
ATOM 672 C CA . LYS A 1 89 ? -5.874 4.736 21.703 1.00 90.56 89 LYS A CA 1
ATOM 673 C C . LYS A 1 89 ? -4.786 4.173 20.805 1.00 90.56 89 LYS A C 1
ATOM 675 O O . LYS A 1 89 ? -4.877 4.264 19.586 1.00 90.56 89 LYS A O 1
ATOM 680 N N . GLN A 1 90 ? -3.763 3.583 21.404 1.00 89.31 90 GLN A N 1
ATOM 681 C CA . GLN A 1 90 ? -2.775 2.830 20.645 1.00 89.31 90 GLN A CA 1
ATOM 682 C C . GLN A 1 90 ? -3.468 1.603 20.030 1.00 89.31 90 GLN A C 1
ATOM 684 O O . GLN A 1 90 ? -4.132 0.859 20.754 1.00 89.31 90 GLN A O 1
ATOM 689 N N . LEU A 1 91 ? -3.343 1.409 18.716 1.00 88.12 91 LEU A N 1
ATOM 690 C CA . LEU A 1 91 ? -3.973 0.286 18.017 1.00 88.12 91 LEU A CA 1
ATOM 691 C C . LEU A 1 91 ? -3.287 -1.040 18.373 1.00 88.12 91 LEU A C 1
ATOM 693 O O . LEU A 1 91 ? -3.949 -2.046 18.592 1.00 88.12 91 LEU A O 1
ATOM 697 N N . THR A 1 92 ? -1.955 -1.033 18.465 1.00 81.75 92 THR A N 1
ATOM 698 C CA . THR A 1 92 ? -1.142 -2.217 18.781 1.00 81.75 92 THR A CA 1
ATOM 699 C C . THR A 1 92 ? -0.026 -1.840 19.740 1.00 81.75 92 THR A C 1
ATOM 701 O O . THR A 1 92 ? 0.456 -0.717 19.700 1.00 81.75 92 THR A O 1
ATOM 704 N N . GLN A 1 93 ? 0.450 -2.767 20.571 1.00 78.25 93 GLN A N 1
ATOM 705 C CA . GLN A 1 93 ? 1.515 -2.486 21.550 1.00 78.25 93 GLN A CA 1
ATOM 706 C C . GLN A 1 93 ? 2.911 -2.263 20.930 1.00 78.25 93 GLN A C 1
ATOM 708 O O . GLN A 1 93 ? 3.888 -2.116 21.664 1.00 78.25 93 GLN A O 1
ATOM 713 N N . LEU A 1 94 ? 3.041 -2.249 19.599 1.00 72.00 94 LEU A N 1
ATOM 714 C CA . LEU A 1 94 ? 4.321 -2.021 18.938 1.00 72.00 94 LEU A CA 1
ATOM 715 C C . LEU A 1 94 ? 4.604 -0.526 18.780 1.00 72.00 94 LEU A C 1
ATOM 717 O O . LEU A 1 94 ? 3.886 0.191 18.086 1.00 72.00 94 LEU A O 1
ATOM 721 N N . SER A 1 95 ? 5.714 -0.082 19.362 1.00 70.00 95 SER A N 1
ATOM 722 C CA . SER A 1 95 ? 6.328 1.212 19.073 1.00 70.00 95 SER A CA 1
ATOM 723 C C . SER A 1 95 ? 7.342 1.035 17.942 1.00 70.00 95 SER A C 1
ATOM 725 O O . SER A 1 95 ? 8.441 0.530 18.176 1.00 70.00 95 SER A O 1
ATOM 727 N N . SER A 1 96 ? 6.982 1.382 16.710 1.00 65.31 96 SER A N 1
ATOM 728 C CA . SER A 1 96 ? 7.834 1.099 15.546 1.00 65.31 96 SER A CA 1
ATOM 729 C C . SER A 1 96 ? 8.060 2.269 14.595 1.00 65.31 96 SER A C 1
ATOM 731 O O . SER A 1 96 ? 8.848 2.107 13.664 1.00 65.31 96 SER A O 1
ATOM 733 N N . GLY A 1 97 ? 7.467 3.443 14.844 1.00 66.00 97 GLY A N 1
ATOM 734 C CA . GLY A 1 97 ? 7.689 4.637 14.018 1.00 66.00 97 GLY A CA 1
ATOM 735 C C . GLY A 1 97 ? 7.209 4.409 12.590 1.00 66.00 97 GLY A C 1
ATOM 736 O O . GLY A 1 97 ? 8.020 4.253 11.675 1.00 66.00 97 GLY A O 1
ATOM 737 N N . ILE A 1 98 ? 5.891 4.291 12.427 1.00 70.25 98 ILE A N 1
ATOM 738 C CA . ILE A 1 98 ? 5.279 3.821 11.183 1.00 70.25 98 ILE A CA 1
ATOM 739 C C . ILE A 1 98 ? 5.015 4.992 10.240 1.00 70.25 98 ILE A C 1
ATOM 741 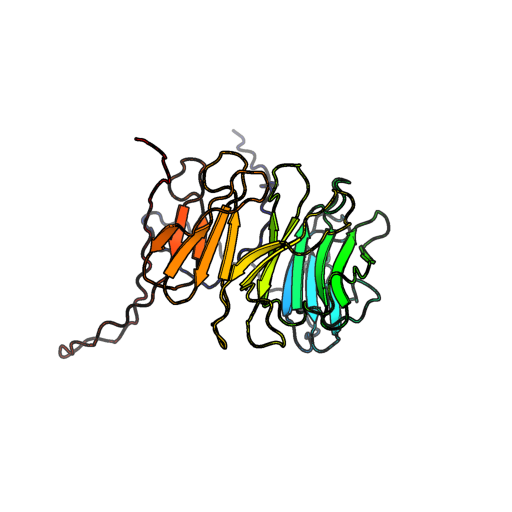O O . ILE A 1 98 ? 4.276 5.915 10.572 1.00 70.25 98 ILE A O 1
ATOM 745 N N . SER A 1 99 ? 5.593 4.957 9.043 1.00 69.12 99 SER A N 1
ATOM 746 C CA . SER A 1 99 ? 5.475 6.065 8.085 1.00 69.12 99 SER A CA 1
ATOM 747 C C . SER A 1 99 ? 4.288 5.925 7.132 1.00 69.12 99 SER A C 1
ATOM 749 O O . SER A 1 99 ? 3.698 6.928 6.730 1.00 69.12 99 SER A O 1
ATOM 751 N N . VAL A 1 100 ? 3.929 4.691 6.779 1.00 67.94 100 VAL A N 1
ATOM 752 C CA . VAL A 1 100 ? 2.895 4.359 5.791 1.00 67.94 100 VAL A CA 1
ATOM 753 C C . VAL A 1 100 ? 2.070 3.197 6.322 1.00 67.94 100 VAL A C 1
ATOM 755 O O . VAL A 1 100 ? 2.649 2.270 6.883 1.00 67.94 100 VAL A O 1
ATOM 758 N N . VAL A 1 101 ? 0.747 3.258 6.144 1.00 80.38 101 VAL A N 1
ATOM 759 C CA . VAL A 1 101 ? -0.174 2.150 6.434 1.00 80.38 101 VAL A CA 1
ATOM 760 C C . VAL A 1 101 ? -1.086 1.938 5.220 1.00 80.38 101 VAL A C 1
ATOM 762 O O . VAL A 1 101 ? -1.573 2.912 4.636 1.00 80.38 101 VAL A O 1
ATOM 765 N N . ARG A 1 102 ? -1.279 0.683 4.820 1.00 87.81 102 ARG A N 1
ATOM 766 C CA . ARG A 1 102 ? -2.231 0.213 3.805 1.00 87.81 102 ARG A CA 1
ATOM 767 C C . ARG A 1 102 ? -3.092 -0.896 4.392 1.00 87.81 102 ARG A C 1
ATOM 769 O O . ARG A 1 102 ? -2.721 -1.468 5.410 1.00 87.81 102 ARG A O 1
ATOM 776 N N . ARG A 1 103 ? -4.234 -1.135 3.754 1.00 90.19 103 ARG A N 1
ATOM 777 C CA . ARG A 1 103 ? -5.243 -2.110 4.158 1.00 90.19 103 ARG A CA 1
ATOM 778 C C . ARG A 1 103 ? -5.399 -3.157 3.059 1.00 90.19 103 ARG A C 1
ATOM 780 O O . ARG A 1 103 ? -5.462 -2.761 1.897 1.00 90.19 103 ARG A O 1
ATOM 787 N N . GLY A 1 104 ? -5.503 -4.427 3.426 1.00 91.25 104 GLY A N 1
ATOM 788 C CA . GLY A 1 104 ? -5.789 -5.538 2.515 1.00 91.25 104 GLY A CA 1
ATOM 789 C C . GLY A 1 104 ? -5.869 -6.856 3.278 1.00 91.25 104 GLY A C 1
ATOM 790 O O . GLY A 1 104 ? -5.360 -6.920 4.385 1.00 91.25 104 GLY A O 1
ATOM 791 N N . ASP A 1 105 ? -6.522 -7.863 2.709 1.00 93.44 105 ASP A N 1
ATOM 792 C CA . ASP A 1 105 ? -6.540 -9.229 3.250 1.00 93.44 105 ASP A CA 1
ATOM 793 C C . ASP A 1 105 ? -5.197 -9.899 2.917 1.00 93.44 105 ASP A C 1
ATOM 795 O O . ASP A 1 105 ? -4.903 -10.145 1.745 1.00 93.44 105 ASP A O 1
ATOM 799 N N . ILE A 1 106 ? -4.317 -10.040 3.913 1.00 94.19 106 ILE A N 1
ATOM 800 C CA . ILE A 1 106 ? -2.924 -10.470 3.704 1.00 94.19 106 ILE A CA 1
ATOM 801 C C . ILE A 1 106 ? -2.761 -11.977 3.931 1.00 94.19 106 ILE A C 1
ATOM 803 O O . ILE A 1 106 ? -1.816 -12.565 3.407 1.00 94.19 106 ILE A O 1
ATOM 807 N N . ASP A 1 107 ? -3.641 -12.621 4.688 1.00 93.56 107 ASP A N 1
ATOM 808 C CA . ASP A 1 107 ? -3.587 -14.063 4.947 1.00 93.56 107 ASP A CA 1
ATOM 809 C C . ASP A 1 107 ? -4.781 -14.851 4.380 1.00 93.56 107 ASP A C 1
ATOM 811 O O . ASP A 1 107 ? -4.937 -16.046 4.656 1.00 93.56 107 ASP A O 1
ATOM 815 N N . GLY A 1 108 ? -5.595 -14.199 3.547 1.00 92.81 108 GLY A N 1
ATOM 816 C CA . GLY A 1 108 ? -6.674 -14.816 2.785 1.00 92.81 108 GLY A CA 1
ATOM 817 C C . GLY A 1 108 ? -7.838 -15.286 3.653 1.00 92.81 108 GLY A C 1
ATOM 818 O O . GLY A 1 108 ? -8.625 -16.138 3.218 1.00 92.81 108 GLY A O 1
ATOM 819 N N . ASP A 1 109 ? -7.946 -14.797 4.891 1.00 93.12 109 ASP A N 1
ATOM 820 C CA . ASP A 1 109 ? -8.977 -15.224 5.834 1.00 93.12 109 ASP A CA 1
ATOM 821 C C . ASP A 1 109 ? -10.319 -14.481 5.647 1.00 93.12 109 ASP A C 1
ATOM 823 O O . ASP A 1 109 ? -11.356 -14.877 6.204 1.00 93.12 109 ASP A O 1
ATOM 827 N N . GLY A 1 110 ? -10.329 -13.479 4.762 1.00 90.44 110 GLY A N 1
ATOM 828 C CA . GLY A 1 110 ? -11.485 -12.678 4.389 1.00 90.44 110 GLY A CA 1
ATOM 829 C C . GLY A 1 110 ? -11.666 -11.416 5.228 1.00 90.44 110 GLY A C 1
ATOM 830 O O . GLY A 1 110 ? -12.651 -10.693 5.014 1.00 90.44 110 GLY A O 1
ATOM 831 N N . ASP A 1 111 ? -10.773 -11.140 6.175 1.00 89.50 111 ASP A N 1
ATOM 832 C CA . ASP A 1 111 ? -10.744 -9.897 6.919 1.00 89.50 111 ASP A CA 1
ATOM 833 C C . ASP A 1 111 ? -9.574 -8.988 6.501 1.00 89.50 111 ASP A C 1
ATOM 835 O O . ASP A 1 111 ? -8.641 -9.369 5.805 1.00 89.50 111 ASP A O 1
ATOM 839 N N . ALA A 1 112 ? -9.742 -7.684 6.728 1.00 89.88 112 ALA A N 1
ATOM 840 C CA . ALA A 1 112 ? -8.807 -6.703 6.201 1.00 89.88 112 ALA A CA 1
ATOM 841 C C . ALA A 1 112 ? -7.745 -6.365 7.246 1.00 89.88 112 ALA A C 1
ATOM 843 O O . ALA A 1 112 ? -8.032 -5.710 8.255 1.00 89.88 112 ALA A O 1
ATOM 844 N N . ASP A 1 113 ? -6.511 -6.729 6.940 1.00 90.81 113 ASP A N 1
ATOM 845 C CA . ASP A 1 113 ? -5.332 -6.435 7.735 1.00 90.81 113 ASP A CA 1
ATOM 846 C C . ASP A 1 113 ? -4.763 -5.054 7.451 1.00 90.81 113 ASP A C 1
ATOM 848 O O . ASP A 1 113 ? -5.145 -4.358 6.503 1.00 90.81 113 ASP A O 1
ATOM 852 N N . LEU A 1 114 ? -3.767 -4.671 8.256 1.00 88.88 114 LEU A N 1
ATOM 853 C CA . LEU A 1 114 ? -2.927 -3.516 7.980 1.00 88.88 114 LEU A CA 1
ATOM 854 C C . LEU A 1 114 ? -1.499 -3.935 7.674 1.00 88.88 114 LEU A C 1
ATOM 856 O O . LEU A 1 114 ? -0.894 -4.749 8.369 1.00 88.88 114 LEU A O 1
ATOM 860 N N . ILE A 1 115 ? -0.901 -3.255 6.708 1.00 87.88 115 ILE A N 1
ATOM 861 C CA . ILE A 1 115 ? 0.521 -3.362 6.432 1.00 87.88 115 ILE A CA 1
ATOM 862 C C . ILE A 1 115 ? 1.169 -1.988 6.457 1.00 87.88 115 ILE A C 1
ATOM 864 O O . ILE A 1 115 ? 0.587 -0.994 6.022 1.00 87.88 115 ILE A O 1
ATOM 868 N N . GLY A 1 116 ? 2.387 -1.901 6.967 1.00 84.00 116 GLY A N 1
ATOM 869 C CA . GLY A 1 116 ? 3.082 -0.634 7.060 1.00 84.00 116 GLY A CA 1
ATOM 870 C C . GLY A 1 116 ? 4.586 -0.753 7.139 1.00 84.00 116 GLY A C 1
ATOM 871 O O . GLY A 1 116 ? 5.159 -1.835 7.130 1.00 84.00 116 GLY A O 1
ATOM 872 N N . MET A 1 117 ? 5.235 0.403 7.213 1.00 80.94 117 MET A N 1
ATOM 873 C CA . MET A 1 117 ? 6.691 0.506 7.271 1.00 80.94 117 MET A CA 1
ATOM 874 C C . MET A 1 117 ? 7.119 1.082 8.614 1.00 80.94 117 MET A C 1
ATOM 876 O O . MET A 1 117 ? 6.960 2.279 8.841 1.00 80.94 117 MET A O 1
ATOM 880 N N . GLY A 1 118 ? 7.671 0.244 9.489 1.00 75.56 118 GLY A N 1
ATOM 881 C CA . GLY A 1 118 ? 8.247 0.654 10.766 1.00 75.56 118 GLY A CA 1
ATOM 882 C C . GLY A 1 118 ? 9.728 1.014 10.634 1.00 75.56 118 GLY A C 1
ATOM 883 O O . GLY A 1 118 ? 10.534 0.221 10.144 1.00 75.56 118 GLY A O 1
ATOM 884 N N . ALA A 1 119 ? 10.126 2.178 11.147 1.00 69.00 119 ALA A N 1
ATOM 885 C CA . ALA A 1 119 ? 11.512 2.650 11.168 1.00 69.00 119 ALA A CA 1
ATOM 886 C C . ALA A 1 119 ? 12.504 1.652 11.808 1.00 69.00 119 ALA A C 1
ATOM 888 O O . ALA A 1 119 ? 13.676 1.595 11.416 1.00 69.00 119 ALA A O 1
ATOM 889 N N . GLN A 1 120 ? 12.046 0.863 12.786 1.00 66.81 120 GLN A N 1
ATOM 890 C CA . GLN A 1 120 ? 12.878 -0.116 13.499 1.00 66.81 120 GLN A CA 1
ATOM 891 C C . GLN A 1 120 ? 12.783 -1.545 12.946 1.00 66.81 120 GLN A C 1
ATOM 893 O O . GLN A 1 120 ? 13.753 -2.295 13.066 1.00 66.81 120 GLN A O 1
ATOM 898 N N . HIS A 1 121 ? 11.657 -1.910 12.328 1.00 65.38 121 HIS A N 1
ATOM 899 C CA . HIS A 1 121 ? 11.334 -3.304 11.995 1.00 65.38 121 HIS A CA 1
ATOM 900 C C . HIS A 1 121 ? 11.291 -3.600 10.490 1.00 65.38 121 HIS A C 1
ATOM 902 O O . HIS A 1 121 ? 11.382 -4.764 10.115 1.00 65.38 121 HIS A O 1
ATOM 908 N N . GLY A 1 122 ? 11.253 -2.577 9.628 1.00 78.00 122 GLY A N 1
ATOM 909 C CA . GLY A 1 122 ? 11.045 -2.766 8.193 1.00 78.00 122 GLY A CA 1
ATOM 910 C C . GLY A 1 122 ? 9.556 -2.873 7.879 1.00 78.00 122 GLY A C 1
ATOM 911 O O . GLY A 1 122 ? 8.780 -2.045 8.352 1.00 78.00 122 GLY A O 1
ATOM 912 N N . LEU A 1 123 ? 9.170 -3.858 7.071 1.00 82.81 123 LEU A N 1
ATOM 913 C CA . LEU A 1 123 ? 7.766 -4.153 6.803 1.00 82.81 123 LEU A CA 1
ATOM 914 C C . LEU A 1 123 ? 7.088 -4.628 8.098 1.00 82.81 123 LEU A C 1
ATOM 916 O O . LEU A 1 123 ? 7.667 -5.370 8.883 1.00 82.81 123 LEU A O 1
ATOM 920 N N . LEU A 1 124 ? 5.874 -4.178 8.358 1.00 84.56 124 LEU A N 1
ATOM 921 C CA . LEU A 1 124 ? 5.090 -4.589 9.509 1.00 84.56 124 LEU A CA 1
ATOM 922 C C . LEU A 1 124 ? 3.725 -5.028 9.017 1.00 84.56 124 LEU A C 1
ATOM 924 O O . LEU A 1 124 ? 3.012 -4.221 8.432 1.00 84.56 124 LEU A O 1
ATOM 928 N N . TRP A 1 125 ? 3.367 -6.270 9.307 1.00 88.31 125 TRP A N 1
ATOM 929 C CA . TRP A 1 125 ? 2.016 -6.773 9.129 1.00 88.31 125 TRP A CA 1
ATOM 930 C C . TRP A 1 125 ? 1.288 -6.730 10.473 1.00 88.31 125 TRP A C 1
ATOM 932 O O . TRP A 1 125 ? 1.860 -7.017 11.530 1.00 88.31 125 TRP A O 1
ATOM 942 N N . ILE A 1 126 ? 0.044 -6.280 10.447 1.00 88.56 126 ILE A N 1
ATOM 943 C CA . ILE A 1 126 ? -0.855 -6.209 11.584 1.00 88.56 126 ILE A CA 1
ATOM 944 C C . ILE A 1 126 ? -2.125 -6.952 11.186 1.00 88.56 126 ILE A C 1
ATOM 946 O O . ILE A 1 126 ? -2.998 -6.373 10.543 1.00 88.56 126 ILE A O 1
ATOM 950 N N . GLU A 1 127 ? -2.173 -8.211 11.603 1.00 90.62 127 GLU A N 1
ATOM 951 C CA . GLU A 1 127 ? -3.300 -9.127 11.446 1.00 90.62 127 GLU A CA 1
ATOM 952 C C . GLU A 1 127 ? -4.510 -8.561 12.191 1.00 90.62 127 GLU A C 1
ATOM 954 O O . GLU A 1 127 ? -4.409 -8.121 13.352 1.00 90.62 127 GLU A O 1
ATOM 959 N N . ARG A 1 128 ? -5.660 -8.560 11.538 1.00 90.12 128 ARG A N 1
ATOM 960 C CA . ARG A 1 128 ? -6.943 -8.349 12.166 1.00 90.12 128 ARG A CA 1
ATOM 961 C C . ARG A 1 128 ? -7.460 -9.712 12.608 1.00 90.12 128 ARG A C 1
ATOM 963 O O . ARG A 1 128 ? -7.352 -10.724 11.948 1.00 90.12 128 ARG A O 1
ATOM 970 N N . THR A 1 129 ? -7.937 -9.762 13.844 1.00 88.00 129 THR A N 1
ATOM 971 C CA . THR A 1 129 ? -8.461 -10.997 14.424 1.00 88.00 129 THR A CA 1
ATOM 972 C C . THR A 1 129 ? -9.810 -10.717 15.053 1.00 88.00 129 THR A C 1
ATOM 974 O O . THR A 1 129 ? -10.162 -9.572 15.359 1.00 88.00 129 THR A O 1
ATOM 977 N N . ALA A 1 130 ? -10.534 -11.777 15.403 1.00 85.75 130 ALA A N 1
ATOM 978 C CA . ALA A 1 130 ? -11.751 -11.659 16.203 1.00 85.75 130 ALA A CA 1
ATOM 979 C C . ALA A 1 130 ? -11.535 -10.959 17.567 1.00 85.75 130 ALA A C 1
ATOM 981 O O . ALA A 1 130 ? -12.502 -10.538 18.202 1.00 85.75 130 ALA A O 1
ATOM 982 N N . GLN A 1 131 ? -10.290 -10.848 18.051 1.00 83.81 131 GLN A N 1
ATOM 983 C CA . GLN A 1 131 ? -9.932 -10.152 19.292 1.00 83.81 131 GLN A CA 1
ATOM 984 C C . GLN A 1 131 ? -9.372 -8.735 19.056 1.00 83.81 131 GLN A C 1
ATOM 986 O O . GLN A 1 131 ? -8.958 -8.081 20.016 1.00 83.81 131 GLN A O 1
ATOM 991 N N . GLY A 1 132 ? -9.383 -8.252 17.811 1.00 83.06 132 GLY A N 1
ATOM 992 C CA . GLY A 1 132 ? -8.815 -6.975 17.385 1.00 83.06 132 GLY A CA 1
ATOM 993 C C . GLY A 1 132 ? -7.482 -7.139 16.653 1.00 83.06 132 GLY A C 1
ATOM 994 O O . GLY A 1 132 ? -7.119 -8.231 16.225 1.00 83.06 132 GLY A O 1
ATOM 995 N N . PHE A 1 133 ? -6.742 -6.042 16.512 1.00 87.44 133 PHE A N 1
ATOM 996 C CA . PHE A 1 133 ? -5.494 -6.027 15.754 1.00 87.44 133 PHE A CA 1
ATOM 997 C C . PHE A 1 133 ? -4.308 -6.577 16.552 1.00 87.44 133 PHE A C 1
ATOM 999 O O . PHE A 1 133 ? -4.029 -6.149 17.679 1.00 87.44 133 PHE A O 1
ATOM 1006 N N . ARG A 1 134 ? -3.553 -7.481 15.929 1.00 86.50 134 ARG A N 1
ATOM 1007 C CA . ARG A 1 134 ? -2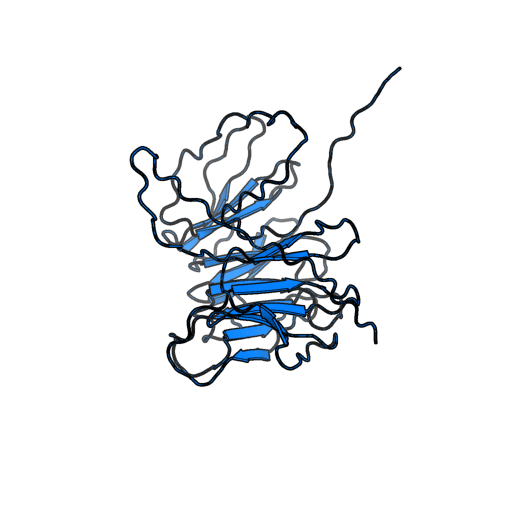.325 -8.065 16.456 1.00 86.50 134 ARG A CA 1
ATOM 1008 C C . ARG A 1 134 ? -1.183 -7.829 15.481 1.00 86.50 134 ARG A C 1
ATOM 1010 O O . ARG A 1 134 ? -1.237 -8.186 14.319 1.00 86.50 134 ARG A O 1
ATOM 1017 N N . ALA A 1 135 ? -0.101 -7.244 15.975 1.00 81.38 135 ALA A N 1
ATOM 1018 C CA . ALA A 1 135 ? 1.029 -6.922 15.121 1.00 81.38 135 ALA A CA 1
ATOM 1019 C C . ALA A 1 135 ? 2.088 -8.034 15.096 1.00 81.38 135 ALA A C 1
ATOM 1021 O O . ALA A 1 135 ? 2.543 -8.495 16.149 1.00 81.38 135 ALA A O 1
ATOM 1022 N N . PHE A 1 136 ? 2.524 -8.393 13.891 1.00 75.12 136 PHE A N 1
ATOM 1023 C CA . PHE A 1 136 ? 3.600 -9.335 13.609 1.00 75.12 136 PHE A CA 1
ATOM 1024 C C . PHE A 1 136 ? 4.740 -8.584 12.919 1.00 75.12 136 PHE A C 1
ATOM 1026 O O . PHE A 1 136 ? 4.660 -8.278 11.727 1.00 75.12 136 PHE A O 1
ATOM 1033 N N . PRO A 1 137 ? 5.821 -8.242 13.644 1.00 68.06 137 PRO A N 1
ATOM 1034 C CA . PRO A 1 137 ? 6.978 -7.616 13.024 1.00 68.06 137 PRO A CA 1
ATOM 1035 C C . PRO A 1 137 ? 7.658 -8.624 12.097 1.00 68.06 137 PRO A C 1
ATOM 1037 O O . PRO A 1 137 ? 8.454 -9.451 12.539 1.00 68.06 137 PRO A O 1
ATOM 1040 N N . GLN A 1 138 ? 7.353 -8.539 10.806 1.00 67.38 138 GLN A N 1
ATOM 1041 C CA . GLN A 1 138 ? 8.050 -9.293 9.778 1.00 67.38 138 GLN A CA 1
ATOM 1042 C C . GLN A 1 138 ? 9.328 -8.540 9.419 1.00 67.38 138 GLN A C 1
ATOM 1044 O O . GLN A 1 138 ? 9.310 -7.527 8.730 1.00 67.38 138 GLN A O 1
ATOM 1049 N N . VAL A 1 139 ? 10.481 -9.019 9.891 1.00 58.38 139 VAL A N 1
ATOM 1050 C CA . VAL A 1 139 ? 11.775 -8.395 9.566 1.00 58.38 139 VAL A CA 1
ATOM 1051 C C . VAL A 1 139 ? 12.184 -8.782 8.144 1.00 58.38 139 VAL A C 1
ATOM 1053 O O . VAL A 1 139 ? 13.160 -9.498 7.921 1.00 58.38 139 VAL A O 1
ATOM 1056 N N . VAL A 1 140 ? 11.440 -8.305 7.150 1.00 61.28 140 VAL A N 1
ATOM 1057 C CA . VAL A 1 140 ? 11.806 -8.466 5.747 1.00 61.28 140 VAL A CA 1
ATOM 1058 C C . VAL A 1 140 ? 12.801 -7.370 5.402 1.00 61.28 140 VAL A C 1
ATOM 1060 O O . VAL A 1 140 ? 12.453 -6.269 5.004 1.00 61.28 140 VAL A O 1
ATOM 1063 N N . GLY A 1 141 ? 14.085 -7.662 5.590 1.00 56.81 141 GLY A N 1
ATOM 1064 C CA . GLY A 1 141 ? 15.179 -6.834 5.090 1.00 56.81 141 GLY A CA 1
ATOM 1065 C C . GLY A 1 141 ? 15.474 -5.563 5.916 1.00 56.81 141 GLY A C 1
ATOM 1066 O O . GLY A 1 141 ? 14.771 -4.559 5.797 1.00 56.81 141 GLY A O 1
ATOM 1067 N N . PRO A 1 142 ? 16.616 -5.483 6.632 1.00 52.28 142 PRO A N 1
ATOM 1068 C CA . PRO A 1 142 ? 17.071 -4.254 7.309 1.00 52.28 142 PRO A CA 1
ATOM 1069 C C . PRO A 1 142 ? 17.371 -3.075 6.355 1.00 52.28 142 PRO A C 1
ATOM 1071 O O . PRO A 1 142 ? 17.723 -1.984 6.814 1.00 52.28 142 PRO A O 1
ATOM 1074 N N . TRP A 1 143 ? 17.240 -3.297 5.044 1.00 57.66 143 TRP A N 1
ATOM 1075 C CA . TRP A 1 143 ? 17.434 -2.346 3.949 1.00 57.66 143 TRP A CA 1
ATOM 1076 C C . TRP A 1 143 ? 16.192 -1.499 3.655 1.00 57.66 143 TRP A C 1
ATOM 1078 O O . TRP A 1 143 ? 16.280 -0.550 2.887 1.00 57.66 143 TRP A O 1
ATOM 1088 N N . LEU A 1 144 ? 15.029 -1.798 4.243 1.00 61.50 144 LEU A N 1
ATOM 1089 C CA . LEU A 1 144 ? 13.754 -1.099 4.013 1.00 61.50 144 LEU A CA 1
ATOM 1090 C C . LEU A 1 144 ? 13.657 0.332 4.592 1.00 61.50 144 LEU A C 1
ATOM 1092 O O . LEU A 1 144 ? 12.611 0.970 4.512 1.00 61.50 144 LEU A O 1
ATOM 1096 N N . ARG A 1 145 ? 14.751 0.891 5.121 1.00 60.31 145 ARG A N 1
ATOM 1097 C CA . ARG A 1 145 ? 14.788 2.176 5.853 1.00 60.31 145 ARG A CA 1
ATOM 1098 C C . ARG A 1 145 ? 14.558 3.434 4.995 1.00 60.31 145 ARG A C 1
ATOM 1100 O O . ARG A 1 145 ? 14.868 4.538 5.432 1.00 60.31 145 ARG A O 1
ATOM 1107 N N . SER A 1 146 ? 14.071 3.304 3.764 1.00 69.88 146 SER A N 1
ATOM 1108 C CA . SER A 1 146 ? 13.809 4.433 2.851 1.00 69.88 146 SER A CA 1
ATOM 1109 C C . SER A 1 146 ? 12.680 4.164 1.867 1.00 69.88 146 SER A C 1
ATOM 1111 O O . SER A 1 146 ? 12.687 4.684 0.752 1.00 69.88 146 SER A O 1
ATOM 1113 N N . VAL A 1 147 ? 11.716 3.343 2.279 1.00 78.00 147 VAL A N 1
ATOM 1114 C CA . VAL A 1 147 ? 10.448 3.237 1.562 1.00 78.00 147 VAL A CA 1
ATOM 1115 C C . VAL A 1 147 ? 9.697 4.556 1.713 1.00 78.00 147 VAL A C 1
ATOM 1117 O O . VAL A 1 147 ? 9.489 5.042 2.825 1.00 78.00 147 VAL A O 1
ATOM 1120 N N . THR A 1 148 ? 9.341 5.155 0.583 1.00 77.62 148 THR A N 1
ATOM 1121 C CA . THR A 1 148 ? 8.571 6.403 0.509 1.00 77.62 148 THR A CA 1
ATOM 1122 C C . THR A 1 148 ? 7.096 6.152 0.251 1.00 77.62 148 THR A C 1
ATOM 1124 O O . THR A 1 148 ? 6.260 6.992 0.600 1.00 77.62 148 THR A O 1
ATOM 1127 N N . ASP A 1 149 ? 6.783 5.010 -0.358 1.00 81.31 149 ASP A N 1
ATOM 1128 C CA . ASP A 1 149 ? 5.415 4.580 -0.578 1.00 81.31 149 ASP A CA 1
ATOM 1129 C C . ASP A 1 149 ? 5.295 3.058 -0.681 1.00 81.31 149 ASP A C 1
ATOM 1131 O O . ASP A 1 149 ? 6.269 2.373 -1.000 1.00 81.31 149 ASP A O 1
ATOM 1135 N N . LEU A 1 150 ? 4.098 2.556 -0.389 1.00 87.19 150 LEU A N 1
ATOM 1136 C CA . LEU A 1 150 ? 3.746 1.138 -0.371 1.00 87.19 150 LEU A CA 1
ATOM 1137 C C . LEU A 1 150 ? 2.351 0.967 -0.978 1.00 87.19 150 LEU A C 1
ATOM 1139 O O . LEU A 1 150 ? 1.455 1.747 -0.651 1.00 87.19 150 LEU A O 1
ATOM 1143 N N . GLN A 1 151 ? 2.159 -0.044 -1.821 1.00 91.38 151 GLN A N 1
ATOM 1144 C CA . GLN A 1 151 ? 0.846 -0.482 -2.309 1.00 91.38 151 GLN A CA 1
ATOM 1145 C C . GLN A 1 151 ? 0.712 -2.001 -2.187 1.00 91.38 151 GLN A C 1
ATOM 1147 O O . GLN A 1 151 ? 1.721 -2.697 -2.068 1.00 91.38 151 GLN A O 1
ATOM 1152 N N . LEU A 1 152 ? -0.533 -2.471 -2.175 1.00 93.31 152 LEU A N 1
ATOM 1153 C CA . LEU A 1 152 ? -0.886 -3.885 -2.186 1.00 93.31 152 LEU A CA 1
ATOM 1154 C C . LEU A 1 152 ? -1.525 -4.216 -3.530 1.00 93.31 152 LEU A C 1
ATOM 1156 O O . LEU A 1 152 ? -2.406 -3.469 -3.957 1.00 93.31 152 LEU A O 1
ATOM 1160 N N . ALA A 1 153 ? -1.075 -5.286 -4.176 1.00 94.50 153 ALA A N 1
ATOM 1161 C CA . ALA A 1 153 ? -1.647 -5.779 -5.426 1.00 94.50 153 ALA A CA 1
ATOM 1162 C C . ALA A 1 153 ? -1.232 -7.233 -5.669 1.00 94.50 153 ALA A C 1
ATOM 1164 O O . ALA A 1 153 ? -0.172 -7.630 -5.205 1.00 94.50 153 ALA A O 1
ATOM 1165 N N . ASP A 1 154 ? -2.028 -7.994 -6.413 1.00 95.38 154 ASP A N 1
ATOM 1166 C CA . ASP A 1 154 ? -1.674 -9.348 -6.856 1.00 95.38 154 ASP A CA 1
ATOM 1167 C C . ASP A 1 154 ? -0.764 -9.252 -8.096 1.00 95.38 154 ASP A C 1
ATOM 1169 O O . ASP A 1 154 ? -1.207 -8.897 -9.193 1.00 95.38 154 ASP A O 1
ATOM 1173 N N . ILE A 1 155 ? 0.544 -9.448 -7.907 1.00 95.81 155 ILE A N 1
ATOM 1174 C CA . ILE A 1 155 ? 1.555 -9.206 -8.949 1.00 95.81 155 ILE A CA 1
ATOM 1175 C C . ILE A 1 155 ? 1.815 -10.454 -9.799 1.00 95.81 155 ILE A C 1
ATOM 1177 O O . ILE A 1 155 ? 2.259 -10.317 -10.942 1.00 95.81 155 ILE A O 1
ATOM 1181 N N . ASP A 1 156 ? 1.572 -11.657 -9.293 1.00 95.06 156 ASP A N 1
ATOM 1182 C CA . ASP A 1 156 ? 1.771 -12.907 -10.033 1.00 95.06 156 ASP A CA 1
ATOM 1183 C C . ASP A 1 156 ? 0.501 -13.743 -10.232 1.00 95.06 156 ASP A C 1
ATOM 1185 O O . ASP A 1 156 ? 0.592 -14.910 -10.624 1.00 95.06 156 ASP A O 1
ATOM 1189 N N . ALA A 1 157 ? -0.658 -13.095 -10.093 1.00 94.06 157 ALA A N 1
ATOM 1190 C CA . ALA A 1 157 ? -1.986 -13.604 -10.417 1.00 94.06 157 ALA A CA 1
ATOM 1191 C C . ALA A 1 157 ? -2.331 -14.905 -9.674 1.00 94.06 157 ALA A C 1
ATOM 1193 O O . ALA A 1 157 ? -3.021 -15.780 -10.218 1.00 94.06 157 ALA A O 1
ATOM 1194 N N . ASP A 1 158 ? -1.826 -15.059 -8.448 1.00 94.38 158 ASP A N 1
ATOM 1195 C CA . ASP A 1 158 ? -2.089 -16.222 -7.600 1.00 94.38 158 ASP A CA 1
ATOM 1196 C C . ASP A 1 158 ? -3.259 -16.011 -6.624 1.00 94.38 158 ASP A C 1
ATOM 1198 O O . ASP A 1 158 ? -3.754 -16.980 -6.038 1.00 94.38 158 ASP A O 1
ATOM 1202 N N . GLY A 1 159 ? -3.797 -14.789 -6.574 1.00 92.88 159 GLY A N 1
ATOM 1203 C CA . GLY A 1 159 ? -4.913 -14.383 -5.732 1.00 92.88 159 GLY A CA 1
ATOM 1204 C C . GLY A 1 159 ? -4.496 -13.770 -4.397 1.00 92.88 159 GLY A C 1
ATOM 1205 O O . GLY A 1 159 ? -5.377 -13.290 -3.678 1.00 92.88 159 GLY A O 1
ATOM 1206 N N . ASP A 1 160 ? -3.200 -13.746 -4.077 1.00 95.38 160 ASP A N 1
ATOM 1207 C CA . ASP A 1 160 ? -2.681 -13.221 -2.822 1.00 95.38 160 ASP A CA 1
ATOM 1208 C C . ASP A 1 160 ? -2.159 -11.784 -2.994 1.00 95.38 160 ASP A C 1
ATOM 1210 O O . ASP A 1 160 ? -1.560 -11.400 -3.999 1.00 95.38 160 ASP A O 1
ATOM 1214 N N . LEU A 1 161 ? -2.395 -10.926 -1.995 1.00 95.69 161 LEU A N 1
ATOM 1215 C CA . LEU A 1 161 ? -1.902 -9.549 -2.054 1.00 95.69 161 LEU A CA 1
ATOM 1216 C C . LEU A 1 161 ? -0.396 -9.486 -1.777 1.00 95.69 161 LEU A C 1
ATOM 1218 O O . LEU A 1 161 ? 0.052 -9.714 -0.649 1.00 95.69 161 LEU A O 1
ATOM 1222 N N . ASP A 1 162 ? 0.367 -9.047 -2.776 1.00 95.31 162 ASP A N 1
ATOM 1223 C CA . ASP A 1 162 ? 1.789 -8.734 -2.667 1.00 95.31 162 ASP A CA 1
ATOM 1224 C C . ASP A 1 162 ? 2.040 -7.298 -2.216 1.00 95.31 162 ASP A C 1
ATOM 1226 O O . ASP A 1 162 ? 1.185 -6.415 -2.287 1.00 95.31 162 ASP A O 1
ATOM 1230 N N . VAL A 1 163 ? 3.280 -7.023 -1.802 1.00 92.81 163 VAL A N 1
ATOM 1231 C CA . VAL A 1 163 ? 3.704 -5.685 -1.374 1.00 92.81 163 VAL A CA 1
ATOM 1232 C C . VAL A 1 163 ? 4.590 -5.048 -2.418 1.00 92.81 163 VAL A C 1
ATOM 1234 O O . VAL A 1 163 ? 5.748 -5.437 -2.571 1.00 92.81 163 VAL A O 1
ATOM 1237 N N . VAL A 1 164 ? 4.105 -3.983 -3.047 1.00 92.88 164 VAL A N 1
ATOM 1238 C CA . VAL A 1 164 ? 4.890 -3.143 -3.954 1.00 92.88 164 VAL A CA 1
ATOM 1239 C C . VAL A 1 164 ? 5.427 -1.934 -3.196 1.00 92.88 164 VAL A C 1
ATOM 1241 O O . VAL A 1 164 ? 4.723 -1.270 -2.437 1.00 92.88 164 VAL A O 1
ATOM 1244 N N . LEU A 1 165 ? 6.707 -1.635 -3.387 1.00 88.19 165 LEU A N 1
ATOM 1245 C CA . LEU A 1 165 ? 7.458 -0.655 -2.614 1.00 88.19 165 LEU A CA 1
ATOM 1246 C C . LEU A 1 165 ? 8.145 0.340 -3.540 1.00 88.19 165 LEU A C 1
ATOM 1248 O O . LEU A 1 165 ? 8.921 -0.065 -4.410 1.00 88.19 165 LEU A O 1
ATOM 1252 N N . ALA A 1 166 ? 7.972 1.631 -3.254 1.00 83.75 166 ALA A N 1
ATOM 1253 C CA . ALA A 1 166 ? 8.818 2.688 -3.794 1.00 83.75 166 ALA A CA 1
ATOM 1254 C C . ALA A 1 166 ? 9.848 3.153 -2.774 1.00 83.75 166 ALA A C 1
ATOM 1256 O O . ALA A 1 166 ? 9.561 3.298 -1.582 1.00 83.75 166 ALA A O 1
ATOM 1257 N N . ARG A 1 167 ? 11.059 3.429 -3.252 1.00 77.88 167 ARG A N 1
ATOM 1258 C CA . ARG A 1 167 ? 12.189 3.846 -2.421 1.00 77.88 167 ARG A CA 1
ATOM 1259 C C . ARG A 1 167 ? 12.815 5.139 -2.911 1.00 77.88 167 ARG A C 1
ATOM 1261 O O . ARG A 1 167 ? 12.859 5.429 -4.103 1.00 77.88 167 ARG A O 1
ATOM 1268 N N . HIS A 1 168 ? 13.408 5.859 -1.965 1.00 69.19 168 HIS A N 1
ATOM 1269 C CA . HIS A 1 168 ? 14.346 6.935 -2.257 1.00 69.19 168 HIS A CA 1
ATOM 1270 C C . HIS A 1 168 ? 15.790 6.411 -2.226 1.00 69.19 168 HIS A C 1
ATOM 1272 O O . HIS A 1 168 ? 16.198 5.743 -1.275 1.00 69.19 168 HIS A O 1
ATOM 1278 N N . HIS A 1 169 ? 16.589 6.745 -3.243 1.00 62.09 169 HIS A N 1
ATOM 1279 C CA . HIS A 1 169 ? 17.933 6.184 -3.450 1.00 62.09 169 HIS A CA 1
ATOM 1280 C C . HIS A 1 169 ? 18.990 6.662 -2.420 1.00 62.09 169 HIS A C 1
ATOM 1282 O O . HIS A 1 169 ? 20.119 6.172 -2.403 1.00 62.09 169 HIS A O 1
ATOM 1288 N N . ASN A 1 170 ? 18.673 7.616 -1.535 1.00 56.88 170 ASN A N 1
ATOM 1289 C CA . ASN A 1 170 ? 19.675 8.234 -0.648 1.00 56.88 170 ASN A CA 1
ATOM 1290 C C . ASN A 1 170 ? 20.026 7.423 0.621 1.00 56.88 170 ASN A C 1
ATOM 1292 O O . ASN A 1 170 ? 20.798 7.921 1.443 1.00 56.88 170 ASN A O 1
ATOM 1296 N N . ALA A 1 171 ? 19.525 6.194 0.795 1.00 52.81 171 ALA A N 1
ATOM 1297 C CA . ALA A 1 171 ? 19.949 5.305 1.882 1.00 52.81 171 ALA A CA 1
ATOM 1298 C C . ALA A 1 171 ? 20.837 4.150 1.395 1.00 52.81 171 ALA A C 1
ATOM 1300 O O . ALA A 1 171 ? 20.554 3.453 0.429 1.00 52.81 171 ALA A O 1
ATOM 1301 N N . VAL A 1 172 ? 21.953 3.983 2.095 1.00 48.12 172 VAL A N 1
ATOM 1302 C CA . VAL A 1 172 ? 23.109 3.123 1.804 1.00 48.12 172 VAL A CA 1
ATOM 1303 C C . VAL A 1 172 ? 22.800 1.613 1.956 1.00 48.12 172 VAL A C 1
ATOM 1305 O O . VAL A 1 172 ? 22.079 1.271 2.892 1.00 48.12 172 VAL A O 1
ATOM 1308 N N . PRO A 1 173 ? 23.443 0.684 1.203 1.00 54.50 173 PRO A N 1
ATOM 1309 C CA . PRO A 1 173 ? 24.088 0.818 -0.102 1.00 54.50 173 PRO A CA 1
ATOM 1310 C C . PRO A 1 173 ? 23.300 0.119 -1.237 1.00 54.50 173 PRO A C 1
ATOM 1312 O O . PRO A 1 173 ? 22.802 -0.989 -1.082 1.00 54.50 173 PRO A O 1
ATOM 1315 N N . ALA A 1 174 ? 23.299 0.751 -2.414 1.00 48.84 174 ALA A N 1
ATOM 1316 C CA . ALA A 1 174 ? 23.274 0.155 -3.758 1.00 48.84 174 ALA A CA 1
ATOM 1317 C C . ALA A 1 174 ? 22.211 -0.901 -4.135 1.00 48.84 174 ALA A C 1
ATOM 1319 O O . ALA A 1 174 ? 22.397 -1.576 -5.150 1.00 48.84 174 ALA A O 1
ATOM 1320 N N . SER A 1 175 ? 21.070 -1.022 -3.449 1.00 53.66 175 SER A N 1
ATOM 1321 C CA . SER A 1 175 ? 19.903 -1.538 -4.171 1.00 53.66 175 SER A CA 1
ATOM 1322 C C . SER A 1 175 ? 19.438 -0.421 -5.101 1.00 53.66 175 SER A C 1
ATOM 1324 O O . SER A 1 175 ? 18.745 0.499 -4.678 1.00 53.66 175 SER A O 1
ATOM 1326 N N . ALA A 1 176 ? 19.840 -0.505 -6.368 1.00 58.19 176 ALA A N 1
ATOM 1327 C CA . ALA A 1 176 ? 19.385 0.344 -7.470 1.00 58.19 176 ALA A CA 1
ATOM 1328 C C . ALA A 1 176 ? 17.847 0.405 -7.607 1.00 58.19 176 ALA A C 1
ATOM 1330 O O . ALA A 1 176 ? 17.343 1.195 -8.396 1.00 58.19 176 ALA A O 1
ATOM 1331 N N . ALA A 1 177 ? 17.119 -0.434 -6.862 1.00 70.12 177 ALA A N 1
ATOM 1332 C CA . ALA A 1 177 ? 15.673 -0.555 -6.841 1.00 70.12 177 ALA A CA 1
ATOM 1333 C C . ALA A 1 177 ? 14.987 0.721 -6.349 1.00 70.12 177 ALA A C 1
ATOM 1335 O O . ALA A 1 177 ? 15.001 1.040 -5.158 1.00 70.12 177 ALA A O 1
ATOM 1336 N N . LEU A 1 178 ? 14.340 1.404 -7.285 1.00 81.44 178 LEU A N 1
ATOM 1337 C CA . LEU A 1 178 ? 13.378 2.455 -6.993 1.00 81.44 178 LEU A CA 1
ATOM 1338 C C . LEU A 1 178 ? 11.983 1.872 -6.794 1.00 81.44 178 LEU A C 1
ATOM 1340 O O . LEU A 1 178 ? 11.268 2.349 -5.923 1.00 81.44 178 LEU A O 1
ATOM 1344 N N . VAL A 1 179 ? 11.645 0.829 -7.557 1.00 87.94 179 VAL A N 1
ATOM 1345 C CA . VAL A 1 179 ? 10.415 0.047 -7.424 1.00 87.94 179 VAL A CA 1
ATOM 1346 C C . VAL A 1 179 ? 10.775 -1.429 -7.305 1.00 87.94 179 VAL A C 1
ATOM 1348 O O . VAL A 1 179 ? 11.611 -1.954 -8.048 1.00 87.94 179 VAL A O 1
ATOM 1351 N N . SER A 1 180 ? 10.165 -2.096 -6.339 1.00 89.19 180 SER A N 1
ATOM 1352 C CA . SER A 1 180 ? 10.347 -3.521 -6.066 1.00 89.19 180 SER A CA 1
ATOM 1353 C C . SER A 1 180 ? 9.096 -4.097 -5.436 1.00 89.19 180 SER A C 1
ATOM 1355 O O . SER A 1 180 ? 8.341 -3.332 -4.845 1.00 89.19 180 SER A O 1
ATOM 1357 N N . PHE A 1 181 ? 8.942 -5.415 -5.452 1.00 92.62 181 PHE A N 1
ATOM 1358 C CA . PHE A 1 181 ? 7.875 -6.079 -4.713 1.00 92.62 181 PHE A CA 1
ATOM 1359 C C . PHE A 1 181 ? 8.381 -7.243 -3.859 1.00 92.62 181 PHE A C 1
ATOM 1361 O O . PHE A 1 181 ? 9.518 -7.707 -4.017 1.00 92.62 181 PHE A O 1
ATOM 1368 N N . LEU A 1 182 ? 7.539 -7.660 -2.919 1.00 92.25 182 LEU A N 1
ATOM 1369 C CA . LEU A 1 182 ? 7.695 -8.837 -2.075 1.00 92.25 182 LEU A CA 1
ATOM 1370 C C . LEU A 1 182 ? 6.459 -9.708 -2.272 1.00 92.25 182 LEU A C 1
ATOM 1372 O O . LEU A 1 182 ? 5.359 -9.234 -1.992 1.00 92.25 182 LEU A O 1
ATOM 1376 N N . ARG A 1 183 ? 6.672 -10.946 -2.725 1.00 94.31 183 ARG A N 1
ATOM 1377 C CA . ARG A 1 183 ? 5.585 -11.913 -2.891 1.00 94.31 183 ARG A CA 1
ATOM 1378 C C . ARG A 1 183 ? 5.069 -12.381 -1.554 1.00 94.31 183 ARG A C 1
ATOM 1380 O O . ARG A 1 183 ? 5.897 -12.705 -0.702 1.00 94.31 183 ARG A O 1
ATOM 1387 N N . ASN A 1 184 ? 3.768 -12.411 -1.385 1.00 94.62 184 ASN A N 1
ATOM 1388 C CA . ASN A 1 184 ? 3.100 -13.103 -0.306 1.00 94.62 184 ASN A CA 1
ATOM 1389 C C . ASN A 1 184 ? 2.902 -14.578 -0.685 1.00 94.62 184 ASN A C 1
ATOM 1391 O O . ASN A 1 184 ? 3.027 -14.944 -1.845 1.00 94.62 184 ASN A O 1
ATOM 1395 N N . ASP A 1 185 ? 2.662 -15.441 0.294 1.00 93.38 185 ASP A N 1
ATOM 1396 C CA . ASP A 1 185 ? 2.307 -16.850 0.069 1.00 93.38 185 ASP A CA 1
ATOM 1397 C C . ASP A 1 185 ? 0.862 -17.158 0.493 1.00 93.38 185 ASP A C 1
ATOM 1399 O O . ASP A 1 185 ? 0.543 -18.302 0.831 1.00 93.38 185 ASP A O 1
ATOM 1403 N N . GLY A 1 186 ? 0.045 -16.106 0.591 1.00 93.12 186 GLY A N 1
ATOM 1404 C CA . GLY A 1 186 ? -1.332 -16.157 1.073 1.00 93.12 186 GLY A CA 1
ATOM 1405 C C . GLY A 1 186 ? -1.464 -16.356 2.574 1.00 93.12 186 GLY A C 1
ATOM 1406 O O . GLY A 1 186 ? -2.561 -16.575 3.062 1.00 93.12 186 GLY A O 1
ATOM 1407 N N . THR A 1 187 ? -0.368 -16.321 3.338 1.00 91.12 187 THR A N 1
ATOM 1408 C CA . THR A 1 187 ? -0.406 -16.468 4.807 1.00 91.12 187 THR A CA 1
ATOM 1409 C C . THR A 1 187 ? 0.374 -15.367 5.528 1.00 91.12 187 THR A C 1
ATOM 1411 O O . THR A 1 187 ? 0.792 -15.521 6.680 1.00 91.12 187 THR A O 1
ATOM 1414 N N . GLY A 1 188 ? 0.634 -14.265 4.820 1.00 88.38 188 GLY A N 1
ATOM 1415 C CA . GLY A 1 188 ? 1.432 -13.134 5.278 1.00 88.38 188 GLY A CA 1
ATOM 1416 C C . GLY A 1 188 ? 2.932 -13.416 5.411 1.00 88.38 188 GLY A C 1
ATOM 1417 O O . GLY A 1 188 ? 3.653 -12.632 6.049 1.00 88.38 188 GLY A O 1
ATOM 1418 N N . ASN A 1 189 ? 3.444 -14.504 4.812 1.00 89.19 189 ASN A N 1
ATOM 1419 C CA . ASN A 1 189 ? 4.887 -14.708 4.696 1.00 89.19 189 ASN A CA 1
ATOM 1420 C C . ASN A 1 189 ? 5.406 -14.093 3.398 1.00 89.19 189 ASN A C 1
ATOM 1422 O O . ASN A 1 189 ? 5.303 -14.656 2.312 1.00 89.19 189 ASN A O 1
ATOM 1426 N N . PHE A 1 190 ? 6.078 -12.956 3.540 1.00 90.12 190 PHE A N 1
ATOM 1427 C CA . PHE A 1 190 ? 6.666 -12.273 2.400 1.00 90.12 190 PHE A CA 1
ATOM 1428 C C . PHE A 1 190 ? 8.040 -12.841 2.020 1.00 90.12 190 PHE A C 1
ATOM 1430 O O . PHE A 1 190 ? 8.951 -12.957 2.849 1.00 90.12 190 PHE A O 1
ATOM 1437 N N . GLY A 1 191 ? 8.203 -13.151 0.738 1.00 88.88 191 GLY A N 1
ATOM 1438 C CA . GLY A 1 191 ? 9.423 -13.657 0.131 1.00 88.88 191 GLY A CA 1
ATOM 1439 C C . GLY A 1 191 ? 10.541 -12.618 -0.010 1.00 88.88 191 GLY A C 1
ATOM 1440 O O . GLY A 1 191 ? 10.558 -11.541 0.587 1.00 88.88 191 GLY A O 1
ATOM 1441 N N . SER A 1 192 ? 11.541 -12.965 -0.822 1.00 86.69 192 SER A N 1
ATOM 1442 C CA . SER A 1 192 ? 12.661 -12.061 -1.112 1.00 86.69 192 SER A CA 1
ATOM 1443 C C . SER A 1 192 ? 12.252 -10.924 -2.050 1.00 86.69 192 SER A C 1
ATOM 1445 O O . SER A 1 192 ? 11.377 -11.080 -2.893 1.00 86.69 192 SER A O 1
ATOM 1447 N N . GLN A 1 193 ? 12.943 -9.789 -1.934 1.00 85.56 193 GLN A N 1
ATOM 1448 C CA . GLN A 1 193 ? 12.719 -8.620 -2.785 1.00 85.56 193 GLN A CA 1
ATOM 1449 C C . GLN A 1 193 ? 13.035 -8.916 -4.251 1.00 85.56 193 GLN A C 1
ATOM 1451 O O . GLN A 1 193 ? 14.179 -9.227 -4.591 1.00 85.56 193 GLN A O 1
ATOM 1456 N N . THR A 1 194 ? 12.053 -8.681 -5.115 1.00 88.94 194 THR A N 1
ATOM 1457 C CA . THR A 1 194 ? 12.234 -8.623 -6.567 1.00 88.94 194 THR A CA 1
ATOM 1458 C C . THR A 1 194 ? 12.307 -7.169 -7.009 1.00 88.94 194 THR A C 1
ATOM 1460 O O . THR A 1 194 ? 11.462 -6.350 -6.652 1.00 88.94 194 THR A O 1
ATOM 1463 N N . ILE A 1 195 ? 13.345 -6.817 -7.766 1.00 87.38 195 ILE A N 1
ATOM 1464 C CA . ILE A 1 195 ? 13.541 -5.459 -8.280 1.00 87.38 195 ILE A CA 1
ATOM 1465 C C . ILE A 1 195 ? 12.818 -5.337 -9.617 1.00 87.38 195 ILE A C 1
ATOM 1467 O O . ILE A 1 195 ? 13.108 -6.106 -10.528 1.00 87.38 195 ILE A O 1
ATOM 1471 N N . VAL A 1 196 ? 11.937 -4.345 -9.735 1.00 89.75 196 VAL A N 1
ATOM 1472 C CA . VAL A 1 196 ? 11.173 -4.087 -10.963 1.00 89.75 196 VAL A C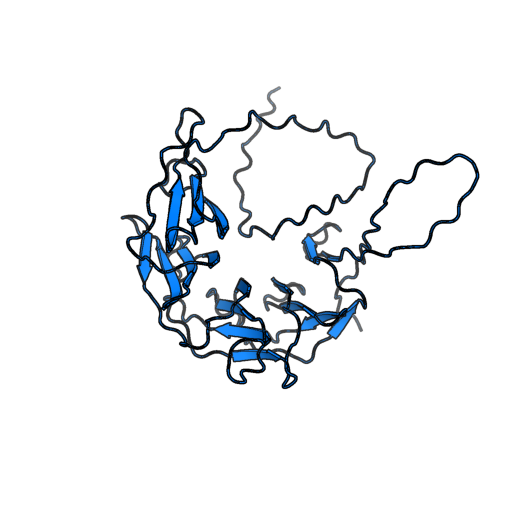A 1
ATOM 1473 C C . VAL A 1 196 ? 11.815 -2.973 -11.773 1.00 89.75 196 VAL A C 1
ATOM 1475 O O . VAL A 1 196 ? 12.118 -3.131 -12.951 1.00 89.75 196 VAL A O 1
ATOM 1478 N N . TYR A 1 197 ? 12.060 -1.835 -11.127 1.00 87.62 197 TYR A N 1
ATOM 1479 C CA . TYR A 1 197 ? 12.578 -0.650 -11.793 1.00 87.62 197 TYR A CA 1
ATOM 1480 C C . TYR A 1 197 ? 13.618 0.048 -10.930 1.00 87.62 197 TYR A C 1
ATOM 1482 O O . TYR A 1 197 ? 13.490 0.155 -9.707 1.00 87.62 197 TYR A O 1
ATOM 1490 N N . GLY A 1 198 ? 14.679 0.526 -11.573 1.00 79.44 198 GLY A N 1
ATOM 1491 C CA . GLY A 1 198 ? 15.824 1.060 -10.866 1.00 79.44 198 GLY A CA 1
ATOM 1492 C C . GLY A 1 198 ? 17.046 1.294 -11.741 1.00 79.44 198 GLY A C 1
ATOM 1493 O O . GLY A 1 198 ? 17.114 0.841 -12.880 1.00 79.44 198 GLY A O 1
ATOM 1494 N N . GLY A 1 199 ? 18.036 1.995 -11.195 1.00 66.12 199 GLY A N 1
ATOM 1495 C CA . GLY A 1 199 ? 19.287 2.302 -11.885 1.00 66.12 199 GLY A CA 1
ATOM 1496 C C . GLY A 1 199 ? 20.451 2.496 -10.918 1.00 66.12 199 GLY A C 1
ATOM 1497 O O . GLY A 1 199 ? 20.265 2.719 -9.727 1.00 66.12 199 GLY A O 1
ATOM 1498 N N . SER A 1 200 ? 21.677 2.415 -11.433 1.00 58.31 200 SER A N 1
ATOM 1499 C CA . SER A 1 200 ? 22.909 2.519 -10.637 1.00 58.31 200 SER A CA 1
ATOM 1500 C C . SER A 1 200 ? 23.374 3.960 -10.388 1.00 58.31 200 SER A C 1
ATOM 1502 O O . SER A 1 200 ? 24.502 4.173 -9.940 1.00 58.31 200 SER A O 1
ATOM 1504 N N . THR A 1 201 ? 22.568 4.965 -10.738 1.00 55.88 201 THR A N 1
ATOM 1505 C CA . THR A 1 201 ? 22.956 6.374 -10.608 1.00 55.88 201 THR A CA 1
ATOM 1506 C C . THR A 1 201 ? 22.605 6.909 -9.218 1.00 55.88 201 THR A C 1
ATOM 1508 O O . THR A 1 201 ? 21.442 6.844 -8.826 1.00 55.88 201 THR A O 1
ATOM 1511 N N . PRO A 1 202 ? 23.568 7.490 -8.482 1.00 58.22 202 PRO A N 1
ATOM 1512 C CA . PRO A 1 202 ? 23.297 8.120 -7.194 1.00 58.22 202 PRO A CA 1
ATOM 1513 C C . PRO A 1 202 ? 22.305 9.287 -7.298 1.00 58.22 202 PRO A C 1
ATOM 1515 O O . PRO A 1 202 ? 22.331 10.029 -8.277 1.00 58.22 202 PRO A O 1
ATOM 1518 N N . ASN A 1 203 ? 21.534 9.512 -6.228 1.00 62.12 203 ASN A N 1
ATOM 1519 C CA . ASN A 1 203 ? 20.680 10.690 -6.014 1.00 62.12 203 ASN A CA 1
ATOM 1520 C C . ASN A 1 203 ? 19.508 10.852 -6.996 1.00 62.12 203 ASN A C 1
ATOM 1522 O O . ASN A 1 203 ? 19.194 11.970 -7.408 1.00 62.12 203 ASN A O 1
ATOM 1526 N N . LEU A 1 204 ? 18.859 9.748 -7.366 1.00 65.38 204 LEU A N 1
ATOM 1527 C CA . LEU A 1 204 ? 17.609 9.817 -8.118 1.00 65.38 204 LEU A CA 1
ATOM 1528 C C . LEU A 1 204 ? 16.457 10.334 -7.235 1.00 65.38 204 LEU A C 1
ATOM 1530 O O . LEU A 1 204 ? 16.417 10.002 -6.044 1.00 65.38 204 LEU A O 1
ATOM 1534 N N . PRO A 1 205 ? 15.540 11.149 -7.793 1.00 68.75 205 PRO A N 1
ATOM 1535 C CA . PRO A 1 205 ? 14.343 11.585 -7.081 1.00 68.75 205 PRO A CA 1
ATOM 1536 C C . PRO A 1 205 ? 13.453 10.386 -6.723 1.00 68.75 205 PRO A C 1
ATOM 1538 O O . PRO A 1 205 ? 13.554 9.320 -7.330 1.00 68.75 205 PRO A O 1
ATOM 1541 N N . SER A 1 206 ? 12.570 10.562 -5.736 1.00 71.31 206 SER A N 1
ATOM 1542 C CA . SER A 1 206 ? 11.573 9.542 -5.393 1.00 71.31 206 SER A CA 1
ATOM 1543 C C . SER A 1 206 ? 10.705 9.200 -6.603 1.00 71.31 206 SER A C 1
ATOM 1545 O O . SER A 1 206 ? 10.359 10.084 -7.388 1.00 71.31 206 SER A O 1
ATOM 1547 N N . VAL A 1 207 ? 10.333 7.929 -6.709 1.00 78.50 207 VAL A N 1
ATOM 1548 C CA . VAL A 1 207 ? 9.338 7.456 -7.672 1.00 78.50 207 VAL A CA 1
ATOM 1549 C C . VAL A 1 207 ? 7.961 7.515 -7.030 1.00 78.50 207 VAL A C 1
ATOM 1551 O O . VAL A 1 207 ? 7.788 7.097 -5.884 1.00 78.50 207 VAL A O 1
ATOM 1554 N N . GLU A 1 208 ? 6.997 8.036 -7.777 1.00 81.12 208 GLU A N 1
ATOM 1555 C CA . GLU A 1 208 ? 5.577 7.809 -7.525 1.00 81.12 208 GLU A CA 1
ATOM 1556 C C . GLU A 1 208 ? 5.122 6.679 -8.442 1.00 81.12 208 GLU A C 1
ATOM 1558 O O . GLU A 1 208 ? 5.549 6.622 -9.597 1.00 81.12 208 GLU A O 1
ATOM 1563 N N . PHE A 1 209 ? 4.301 5.767 -7.932 1.00 86.25 209 PHE A N 1
ATOM 1564 C CA . PHE A 1 209 ? 3.792 4.656 -8.722 1.00 86.25 209 PHE A CA 1
ATOM 1565 C C . PHE A 1 209 ? 2.351 4.322 -8.357 1.00 86.25 209 PHE A C 1
ATOM 1567 O O . PHE A 1 209 ? 1.882 4.696 -7.281 1.00 86.25 209 PHE A O 1
ATOM 1574 N N . ILE A 1 210 ? 1.681 3.605 -9.252 1.00 87.06 210 ILE A N 1
ATOM 1575 C CA . ILE A 1 210 ? 0.387 2.966 -9.033 1.00 87.06 210 ILE A CA 1
ATOM 1576 C C . ILE A 1 210 ? 0.479 1.531 -9.555 1.00 87.06 210 ILE A C 1
ATOM 1578 O O . ILE A 1 210 ? 1.072 1.319 -10.612 1.00 87.06 210 ILE A O 1
ATOM 1582 N N . ALA A 1 211 ? -0.036 0.573 -8.786 1.00 90.00 211 ALA A N 1
ATOM 1583 C CA . ALA A 1 211 ? -0.149 -0.833 -9.152 1.00 90.00 211 ALA A CA 1
ATOM 1584 C C . ALA A 1 211 ? -1.621 -1.170 -9.411 1.00 90.00 211 ALA A C 1
ATOM 1586 O O . ALA A 1 211 ? -2.426 -1.093 -8.484 1.00 90.00 211 ALA A O 1
ATOM 1587 N N . GLU A 1 212 ? -1.969 -1.492 -10.655 1.00 85.62 212 GLU A N 1
ATOM 1588 C CA . GLU A 1 212 ? -3.348 -1.783 -11.064 1.00 85.62 212 GLU A CA 1
ATOM 1589 C C . GLU A 1 212 ? -3.368 -2.628 -12.347 1.00 85.62 212 GLU A C 1
ATOM 1591 O O . GLU A 1 212 ? -2.442 -2.535 -13.151 1.00 85.62 212 GLU A O 1
ATOM 1596 N N . ASP A 1 213 ? -4.408 -3.442 -12.542 1.00 84.06 213 ASP A N 1
ATOM 1597 C CA . ASP A 1 213 ? -4.677 -4.110 -13.823 1.00 84.06 213 ASP A CA 1
ATOM 1598 C C . ASP A 1 213 ? -5.224 -3.077 -14.816 1.00 84.06 213 ASP A C 1
ATOM 1600 O O . ASP A 1 213 ? -6.392 -2.689 -14.764 1.00 84.06 213 ASP A O 1
ATOM 1604 N N . LEU A 1 214 ? -4.345 -2.569 -15.681 1.00 79.94 214 LEU A N 1
ATOM 1605 C CA . LEU A 1 214 ? -4.680 -1.503 -16.630 1.00 79.94 214 LEU A CA 1
ATOM 1606 C C . LEU A 1 214 ? -5.218 -2.062 -17.940 1.00 79.94 214 LEU A C 1
ATOM 1608 O O . LEU A 1 214 ? -5.894 -1.356 -18.688 1.00 79.94 214 LEU A O 1
ATOM 1612 N N . SER A 1 215 ? -4.843 -3.298 -18.254 1.00 78.75 215 SER A N 1
ATOM 1613 C CA . SER A 1 215 ? -5.195 -3.951 -19.508 1.00 78.75 215 SER A CA 1
ATOM 1614 C C . SER A 1 215 ? -6.496 -4.756 -19.417 1.00 78.75 215 SER A C 1
ATOM 1616 O O . SER A 1 215 ? -7.092 -5.073 -20.450 1.00 78.75 215 SER A O 1
ATOM 1618 N N . GLY A 1 216 ? -6.960 -5.052 -18.200 1.00 80.19 216 GLY A N 1
ATOM 1619 C CA . GLY A 1 216 ? -8.125 -5.884 -17.922 1.00 80.19 216 GLY A CA 1
ATOM 1620 C C . GLY A 1 216 ? -7.867 -7.379 -18.132 1.00 80.19 216 GLY A C 1
ATOM 1621 O O . GLY A 1 216 ? -8.823 -8.137 -18.330 1.00 80.19 216 GLY A O 1
ATOM 1622 N N . ASP A 1 217 ? -6.602 -7.810 -18.164 1.00 79.69 217 ASP A N 1
ATOM 1623 C CA . ASP A 1 217 ? -6.214 -9.206 -18.394 1.00 79.69 217 ASP A CA 1
ATOM 1624 C C . ASP A 1 217 ? -5.953 -9.995 -17.098 1.00 79.69 217 ASP A C 1
ATOM 1626 O O . ASP A 1 217 ? -5.702 -11.204 -17.148 1.00 79.69 217 ASP A O 1
ATOM 1630 N N . GLY A 1 218 ? -6.100 -9.337 -15.945 1.00 82.38 218 GLY A N 1
ATOM 1631 C CA . GLY A 1 218 ? -5.857 -9.890 -14.620 1.00 82.38 218 GLY A CA 1
ATOM 1632 C C . GLY A 1 218 ? -4.403 -9.796 -14.159 1.00 82.38 218 GLY A C 1
ATOM 1633 O O . GLY A 1 218 ? -4.125 -10.176 -13.023 1.00 82.38 218 GLY A O 1
ATOM 1634 N N . ALA A 1 219 ? -3.475 -9.303 -14.986 1.00 87.94 219 ALA A N 1
ATOM 1635 C CA . ALA A 1 219 ? -2.116 -8.998 -14.562 1.00 87.94 219 ALA A CA 1
ATOM 1636 C C . ALA A 1 219 ? -2.039 -7.565 -14.022 1.00 87.94 219 ALA A C 1
ATOM 1638 O O . ALA A 1 219 ? -2.476 -6.607 -14.647 1.00 87.94 219 ALA A O 1
ATOM 1639 N N . THR A 1 220 ? -1.438 -7.391 -12.845 1.00 91.06 220 THR A N 1
ATOM 1640 C CA . THR A 1 220 ? -1.205 -6.044 -12.314 1.00 91.06 220 THR A CA 1
ATOM 1641 C C . THR A 1 220 ? -0.014 -5.391 -13.017 1.00 91.06 220 THR A C 1
ATOM 1643 O O . THR A 1 220 ? 1.130 -5.826 -12.843 1.00 91.06 220 THR A O 1
ATOM 1646 N N . GLU A 1 221 ? -0.246 -4.280 -13.712 1.00 90.81 221 GLU A N 1
ATOM 1647 C CA . GLU A 1 221 ? 0.791 -3.392 -14.235 1.00 90.81 221 GLU A CA 1
ATOM 1648 C C . GLU A 1 221 ? 1.254 -2.367 -13.194 1.00 90.81 221 GLU A C 1
ATOM 1650 O O . GLU A 1 221 ? 0.551 -2.045 -12.236 1.00 90.81 221 GLU A O 1
ATOM 1655 N N . LEU A 1 222 ? 2.439 -1.778 -13.414 1.00 90.94 222 LEU A N 1
ATOM 1656 C CA . LEU A 1 222 ? 2.878 -0.608 -12.646 1.00 90.94 222 LEU A CA 1
ATOM 1657 C C . LEU A 1 222 ? 2.987 0.630 -13.535 1.00 90.94 222 LEU A C 1
ATOM 1659 O O . LEU A 1 222 ? 3.799 0.662 -14.458 1.00 90.94 222 LEU A O 1
ATOM 1663 N N . ILE A 1 223 ? 2.265 1.697 -13.201 1.00 87.94 223 ILE A N 1
ATOM 1664 C CA . ILE A 1 223 ? 2.521 3.039 -13.743 1.00 87.94 223 ILE A CA 1
ATOM 1665 C C . ILE A 1 223 ? 3.484 3.746 -12.809 1.00 87.94 223 ILE A C 1
ATOM 1667 O O . ILE A 1 223 ? 3.255 3.787 -11.605 1.00 87.94 223 ILE A O 1
ATOM 1671 N N . ALA A 1 224 ? 4.546 4.336 -13.343 1.00 85.69 224 ALA A N 1
ATOM 1672 C CA . ALA A 1 224 ? 5.511 5.089 -12.561 1.00 85.69 224 ALA A CA 1
ATOM 1673 C C . ALA A 1 224 ? 5.783 6.469 -13.165 1.00 85.69 224 ALA A C 1
ATOM 1675 O O . ALA A 1 224 ? 5.961 6.624 -14.374 1.00 85.69 224 ALA A O 1
ATOM 1676 N N . ALA A 1 225 ? 5.892 7.466 -12.287 1.00 82.94 225 ALA A N 1
ATOM 1677 C CA . ALA A 1 225 ? 6.392 8.793 -12.604 1.00 82.94 225 ALA A CA 1
ATOM 1678 C C . ALA A 1 225 ? 7.808 8.954 -12.040 1.00 82.94 225 ALA A C 1
ATOM 1680 O O . ALA A 1 225 ? 8.033 8.936 -10.826 1.00 82.94 225 ALA A O 1
ATOM 1681 N N . HIS A 1 226 ? 8.784 9.127 -12.930 1.00 81.62 226 HIS A N 1
ATOM 1682 C CA . HIS A 1 226 ? 10.187 9.280 -12.557 1.00 81.62 226 HIS A CA 1
ATOM 1683 C C . HIS A 1 226 ? 10.962 10.069 -13.617 1.00 81.62 226 HIS A C 1
ATOM 1685 O O . HIS A 1 226 ? 10.743 9.914 -14.815 1.00 81.62 226 HIS A O 1
ATOM 1691 N N . ASN A 1 227 ? 11.888 10.932 -13.183 1.00 78.25 227 ASN A N 1
ATOM 1692 C CA . ASN A 1 227 ? 12.750 11.735 -14.065 1.00 78.25 227 ASN A CA 1
ATOM 1693 C C . ASN A 1 227 ? 12.010 12.545 -15.150 1.00 78.25 227 ASN A C 1
ATOM 1695 O O . ASN A 1 227 ? 12.532 12.763 -16.242 1.00 78.25 227 ASN A O 1
ATOM 1699 N N . GLY A 1 228 ? 10.809 13.040 -14.841 1.00 77.06 228 GLY A N 1
ATOM 1700 C CA . GLY A 1 228 ? 10.032 13.844 -15.788 1.00 77.06 228 GLY A CA 1
ATOM 1701 C C . GLY A 1 228 ? 9.236 13.028 -16.806 1.00 77.06 228 GLY A C 1
ATOM 1702 O O . GLY A 1 228 ? 8.654 13.628 -17.703 1.00 77.06 228 GLY A O 1
ATOM 1703 N N . GLN A 1 229 ? 9.208 11.702 -16.675 1.00 81.56 229 GLN A N 1
ATOM 1704 C CA . GLN A 1 229 ? 8.450 10.800 -17.534 1.00 81.56 229 GLN A CA 1
ATOM 1705 C C . GLN A 1 229 ? 7.396 10.062 -16.719 1.00 81.56 229 GLN A C 1
ATOM 1707 O O . GLN A 1 229 ? 7.635 9.738 -15.554 1.00 81.56 229 GLN A O 1
ATOM 1712 N N . VAL A 1 230 ? 6.272 9.776 -17.366 1.00 81.69 230 VAL A N 1
ATOM 1713 C CA . VAL A 1 230 ? 5.286 8.801 -16.905 1.00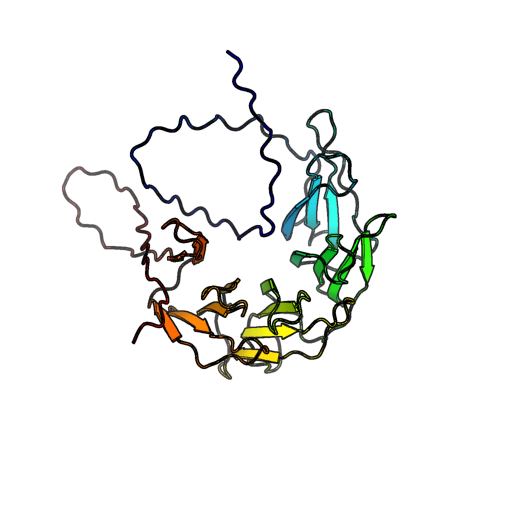 81.69 230 VAL A CA 1
ATOM 1714 C C . VAL A 1 230 ? 5.359 7.609 -17.848 1.00 81.69 230 VAL A C 1
ATOM 1716 O O . VAL A 1 230 ? 5.361 7.778 -19.069 1.00 81.69 230 VAL A O 1
ATOM 1719 N N . PHE A 1 231 ? 5.493 6.410 -17.299 1.00 83.75 231 PHE A N 1
ATOM 1720 C CA . PHE A 1 231 ? 5.620 5.182 -18.074 1.00 83.75 231 PHE A CA 1
ATOM 1721 C C . PHE A 1 231 ? 4.920 4.027 -17.372 1.00 83.75 231 PHE A C 1
ATOM 1723 O O . PHE A 1 231 ? 4.803 4.022 -16.149 1.00 83.75 231 PHE A O 1
ATOM 1730 N N . VAL A 1 232 ? 4.506 3.039 -18.156 1.00 89.44 232 VAL A N 1
ATOM 1731 C CA . VAL A 1 232 ? 4.013 1.755 -17.658 1.00 89.44 232 VAL A CA 1
ATOM 1732 C C . VAL A 1 232 ? 5.133 0.718 -17.703 1.00 89.44 232 VAL A C 1
ATOM 1734 O O . VAL A 1 232 ? 5.978 0.725 -18.600 1.00 89.44 232 VAL A O 1
ATOM 1737 N N . LEU A 1 233 ? 5.161 -0.159 -16.710 1.00 92.19 233 LEU A N 1
ATOM 1738 C CA . LEU A 1 233 ? 5.945 -1.385 -16.653 1.00 92.19 233 LEU A CA 1
ATOM 1739 C C . LEU A 1 233 ? 4.956 -2.541 -16.852 1.00 92.19 233 LEU A C 1
ATOM 1741 O O . LEU A 1 233 ? 4.266 -2.891 -15.892 1.00 92.19 233 LEU A O 1
ATOM 1745 N N . PRO A 1 234 ? 4.855 -3.102 -18.072 1.00 92.75 234 PRO A N 1
ATOM 1746 C CA . PRO A 1 234 ? 3.945 -4.206 -18.347 1.00 92.75 234 PRO A CA 1
ATOM 1747 C C . PRO A 1 234 ? 4.323 -5.440 -17.537 1.00 92.75 234 PRO A C 1
ATOM 1749 O O . PRO A 1 234 ? 5.513 -5.764 -17.459 1.00 92.75 234 PRO A O 1
ATOM 1752 N N . ASN A 1 235 ? 3.339 -6.134 -16.980 1.00 93.69 235 ASN A N 1
ATOM 1753 C CA . ASN A 1 235 ? 3.535 -7.396 -16.283 1.00 93.69 235 ASN A CA 1
ATOM 1754 C C . ASN A 1 235 ? 3.059 -8.550 -17.171 1.00 93.69 235 ASN A C 1
ATOM 1756 O O . ASN A 1 235 ? 2.082 -8.420 -17.895 1.00 93.69 235 ASN A O 1
ATOM 1760 N N . ALA A 1 236 ? 3.758 -9.683 -17.153 1.00 92.06 236 ALA A N 1
ATOM 1761 C CA . ALA A 1 236 ? 3.310 -10.880 -17.869 1.00 92.06 236 ALA A CA 1
ATOM 1762 C C . ALA A 1 236 ? 2.298 -11.728 -17.072 1.00 92.06 236 ALA A C 1
ATOM 1764 O O . ALA A 1 236 ? 1.922 -12.807 -17.531 1.00 92.06 236 ALA A O 1
ATOM 1765 N N . GLY A 1 237 ? 1.910 -11.270 -15.878 1.00 90.62 237 GLY A N 1
ATOM 1766 C CA . GLY A 1 237 ? 0.993 -11.966 -14.974 1.00 90.62 237 GLY A CA 1
ATOM 1767 C C . GLY A 1 237 ? 1.666 -12.996 -14.066 1.00 90.62 237 GLY A C 1
ATOM 1768 O O . GLY A 1 237 ? 0.982 -13.703 -13.351 1.00 90.62 237 GLY A O 1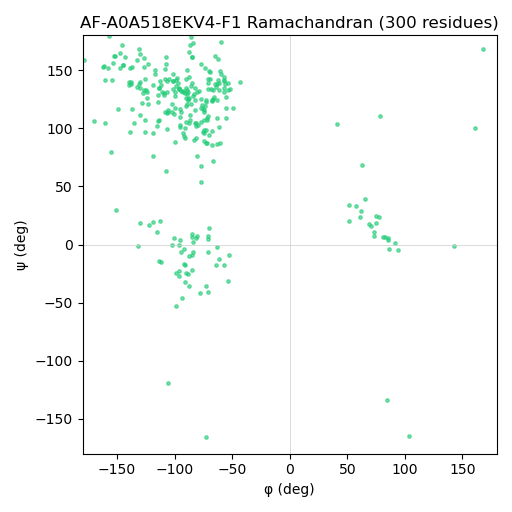
ATOM 1769 N N . ASP A 1 238 ? 2.996 -13.103 -14.082 1.00 92.81 238 ASP A N 1
ATOM 1770 C CA . ASP A 1 238 ? 3.778 -13.980 -13.196 1.00 92.81 238 ASP A CA 1
ATOM 1771 C C . ASP A 1 238 ? 4.805 -13.189 -12.362 1.00 92.81 238 ASP A C 1
ATOM 1773 O O . ASP A 1 238 ? 5.789 -13.740 -11.850 1.00 92.81 238 ASP A O 1
ATOM 1777 N N . GLY A 1 239 ? 4.621 -11.868 -12.286 1.00 92.44 239 GLY A N 1
ATOM 1778 C CA . GLY A 1 239 ? 5.541 -10.906 -11.693 1.00 92.44 239 GLY A CA 1
ATOM 1779 C C . GLY A 1 239 ? 6.799 -10.628 -12.521 1.00 92.44 239 GLY A C 1
ATOM 1780 O O . GLY A 1 239 ? 7.740 -10.008 -12.006 1.00 92.44 239 GLY A O 1
ATOM 1781 N N . SER A 1 240 ? 6.864 -11.081 -13.781 1.00 93.25 240 SER A N 1
ATOM 1782 C CA . SER A 1 240 ? 7.913 -10.682 -14.721 1.00 93.25 240 SER A CA 1
ATOM 1783 C C . SER A 1 240 ? 7.539 -9.394 -15.462 1.00 93.25 240 SER A C 1
ATOM 1785 O O . SER A 1 240 ? 6.700 -9.353 -16.361 1.00 93.25 240 SER A O 1
ATOM 1787 N N . PHE A 1 241 ? 8.214 -8.309 -15.083 1.00 92.88 241 PHE A N 1
ATOM 1788 C CA . PHE A 1 241 ? 8.008 -6.999 -15.689 1.00 92.88 241 PHE A CA 1
ATOM 1789 C C . PHE A 1 241 ? 8.857 -6.801 -16.944 1.00 92.88 241 PHE A C 1
ATOM 1791 O O . PHE A 1 241 ? 10.053 -7.110 -16.978 1.00 92.88 241 PHE A O 1
ATOM 1798 N N . GLN A 1 242 ? 8.237 -6.236 -17.975 1.00 91.81 242 GLN A N 1
ATOM 1799 C CA . GLN A 1 242 ? 8.879 -5.898 -19.236 1.00 91.81 242 GLN A CA 1
ATOM 1800 C C . GLN A 1 242 ? 9.556 -4.522 -19.186 1.00 91.81 242 GLN A C 1
ATOM 1802 O O . GLN A 1 242 ? 9.541 -3.803 -18.185 1.00 91.81 242 GLN A O 1
ATOM 1807 N N . SER A 1 243 ? 10.201 -4.150 -20.296 1.00 89.56 243 SER A N 1
ATOM 1808 C CA . SER A 1 243 ? 10.826 -2.832 -20.414 1.00 89.56 243 SER A CA 1
ATOM 1809 C C . SER A 1 243 ? 9.781 -1.709 -20.317 1.00 89.56 243 SER A C 1
ATOM 1811 O O . SER A 1 243 ? 8.705 -1.855 -20.895 1.00 89.56 243 SER A O 1
ATOM 1813 N N . PRO A 1 244 ? 10.106 -0.579 -19.657 1.00 89.62 244 PRO A N 1
ATOM 1814 C CA . PRO A 1 244 ? 9.207 0.564 -19.553 1.00 89.62 244 PRO A CA 1
ATOM 1815 C C . PRO A 1 244 ? 8.694 1.055 -20.909 1.00 89.62 244 PRO A C 1
ATOM 1817 O O . PRO A 1 244 ? 9.489 1.304 -21.821 1.00 89.62 244 PRO A O 1
ATOM 1820 N N . VAL A 1 245 ? 7.387 1.286 -21.006 1.00 87.94 245 VAL A N 1
ATOM 1821 C CA . VAL A 1 245 ? 6.737 1.946 -22.142 1.00 87.94 245 VAL A CA 1
ATOM 1822 C C . VAL A 1 245 ? 6.345 3.356 -21.713 1.00 87.94 245 VAL A C 1
ATOM 1824 O O . VAL A 1 245 ? 5.531 3.544 -20.814 1.00 87.94 245 VAL A O 1
ATOM 1827 N N . VAL A 1 246 ? 6.970 4.366 -22.321 1.00 84.44 246 VAL A N 1
ATOM 1828 C CA . VAL A 1 246 ? 6.730 5.777 -21.980 1.00 84.44 246 VAL A CA 1
ATOM 1829 C C . VAL A 1 246 ? 5.362 6.206 -22.491 1.00 84.44 246 VAL A C 1
ATOM 1831 O O . VAL A 1 246 ? 5.103 6.106 -23.688 1.00 84.44 246 VAL A O 1
ATOM 1834 N N . LEU A 1 247 ? 4.533 6.713 -21.581 1.00 78.81 247 LEU A N 1
ATOM 1835 C CA . LEU A 1 247 ? 3.201 7.237 -21.871 1.00 78.81 247 LEU A CA 1
ATOM 1836 C C . LEU A 1 247 ? 3.255 8.749 -22.101 1.00 78.81 247 LEU A C 1
ATOM 1838 O O . LEU A 1 247 ? 2.732 9.238 -23.092 1.00 78.81 247 LEU A O 1
ATOM 1842 N N . ASP A 1 248 ? 3.961 9.480 -21.231 1.00 73.06 248 ASP A N 1
ATOM 1843 C CA . ASP A 1 248 ? 4.041 10.941 -21.307 1.00 73.06 248 ASP A CA 1
ATOM 1844 C C . ASP A 1 248 ? 5.423 11.478 -20.886 1.00 73.06 248 ASP A C 1
ATOM 1846 O O . ASP A 1 248 ? 6.177 10.880 -20.109 1.00 73.06 248 ASP A O 1
ATOM 1850 N N . SER A 1 249 ? 5.750 12.658 -21.410 1.00 66.56 249 SER A N 1
ATOM 1851 C CA . SER A 1 249 ? 6.923 13.468 -21.093 1.00 66.56 249 SER A CA 1
ATOM 1852 C C . SER A 1 249 ? 6.536 14.711 -20.276 1.00 66.56 249 SER A C 1
ATOM 1854 O O . SER A 1 249 ? 6.733 15.853 -20.692 1.00 66.56 249 SER A O 1
ATOM 1856 N N . GLY A 1 250 ? 6.009 14.486 -19.073 1.00 62.62 250 GLY A N 1
ATOM 1857 C CA . GLY A 1 250 ? 5.727 15.532 -18.093 1.00 62.62 250 GLY A CA 1
ATOM 1858 C C . GLY A 1 250 ? 5.364 14.949 -16.730 1.00 62.62 250 GLY A C 1
ATOM 1859 O O . GLY A 1 250 ? 4.263 14.456 -16.537 1.00 62.62 250 GLY A O 1
ATOM 1860 N N . ALA A 1 251 ? 6.266 15.021 -15.744 1.00 62.28 251 ALA A N 1
ATOM 1861 C CA . ALA A 1 251 ? 5.954 14.515 -14.404 1.00 62.28 251 ALA A CA 1
ATOM 1862 C C . ALA A 1 251 ? 5.037 15.480 -13.630 1.00 62.28 251 ALA A C 1
ATOM 1864 O O . ALA A 1 251 ? 5.398 16.631 -13.359 1.00 62.28 251 ALA A O 1
ATOM 1865 N N . GLY A 1 252 ? 3.870 14.974 -13.248 1.00 62.50 252 GLY A N 1
ATOM 1866 C CA . GLY A 1 252 ? 2.906 15.563 -12.325 1.00 62.50 252 GLY A CA 1
ATOM 1867 C C . GLY A 1 252 ? 2.226 14.452 -11.519 1.00 62.50 252 GLY A C 1
ATOM 1868 O O . GLY A 1 252 ? 2.448 13.285 -11.838 1.00 62.50 252 GLY A O 1
ATOM 1869 N N . PRO A 1 253 ? 1.426 14.777 -10.488 1.00 65.19 253 PRO A N 1
ATOM 1870 C CA . PRO A 1 253 ? 0.677 13.752 -9.767 1.00 65.19 253 PRO A CA 1
ATOM 1871 C C . PRO A 1 253 ? -0.223 12.978 -10.738 1.00 65.19 253 PRO A C 1
ATOM 1873 O O . PRO A 1 253 ? -0.783 13.578 -11.666 1.00 65.19 253 PRO A O 1
ATOM 1876 N N . MET A 1 254 ? -0.312 11.669 -10.511 1.00 71.81 254 MET A N 1
ATOM 1877 C CA . MET A 1 254 ? -1.075 10.716 -11.319 1.00 71.81 254 MET A CA 1
ATOM 1878 C C . MET A 1 254 ? -2.406 10.376 -10.636 1.00 71.81 254 MET A C 1
ATOM 1880 O O . MET A 1 254 ? -2.482 10.339 -9.407 1.00 71.81 254 MET A O 1
ATOM 1884 N N . LEU A 1 255 ? -3.445 10.126 -11.429 1.00 70.31 255 LEU A N 1
ATOM 1885 C CA . LEU A 1 255 ? -4.744 9.613 -10.989 1.00 70.31 255 LEU A CA 1
ATOM 1886 C C . LEU A 1 255 ? -5.216 8.551 -11.983 1.00 70.31 255 LEU A C 1
ATOM 1888 O O . LEU A 1 255 ? -5.057 8.756 -13.184 1.00 70.31 255 LEU A O 1
ATOM 1892 N N . LEU A 1 256 ? -5.809 7.473 -11.475 1.00 66.75 256 LEU A N 1
ATOM 1893 C CA . LEU A 1 256 ? -6.516 6.471 -12.267 1.00 66.75 256 LEU A CA 1
ATOM 1894 C C . LEU A 1 256 ? -8.002 6.490 -11.908 1.00 66.75 256 LEU A C 1
ATOM 1896 O O . LEU A 1 256 ? -8.344 6.489 -10.724 1.00 66.75 256 LEU A O 1
ATOM 1900 N N . GLU A 1 257 ? -8.862 6.579 -12.919 1.00 68.31 257 GLU A N 1
ATOM 1901 C CA . GLU A 1 257 ? -10.322 6.512 -12.785 1.00 68.31 257 GLU A CA 1
ATOM 1902 C C . GLU A 1 257 ? -10.939 6.162 -14.145 1.00 68.31 257 GLU A C 1
ATOM 1904 O O . GLU A 1 257 ? -10.475 6.671 -15.158 1.00 68.31 257 GLU A O 1
ATOM 1909 N N . ASP A 1 258 ? -11.989 5.340 -14.185 1.00 68.62 258 ASP A N 1
ATOM 1910 C CA . ASP 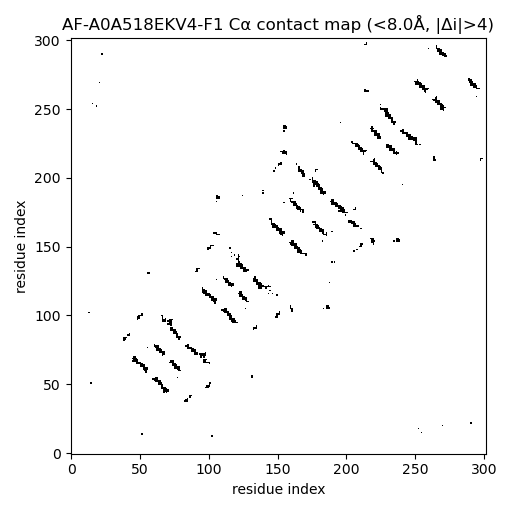A 1 258 ? -12.771 5.098 -15.408 1.00 68.62 258 ASP A CA 1
ATOM 1911 C C . ASP A 1 258 ? -13.634 6.335 -15.726 1.00 68.62 258 ASP A C 1
ATOM 1913 O O . ASP A 1 258 ? -14.780 6.471 -15.279 1.00 68.62 258 ASP A O 1
ATOM 1917 N N . VAL A 1 259 ? -13.062 7.296 -16.455 1.00 65.12 259 VAL A N 1
ATOM 1918 C CA . VAL A 1 259 ? -13.756 8.535 -16.838 1.00 65.12 259 VAL A CA 1
ATOM 1919 C C . VAL A 1 259 ? -14.468 8.398 -18.179 1.00 65.12 259 VAL A C 1
ATOM 1921 O O . VAL A 1 259 ? -15.342 9.216 -18.496 1.00 65.12 259 VAL A O 1
ATOM 1924 N N . THR A 1 260 ? -14.105 7.393 -18.974 1.00 62.31 260 THR A N 1
ATOM 1925 C CA . THR A 1 260 ? -14.755 7.087 -20.252 1.00 62.31 260 THR A CA 1
ATOM 1926 C C . THR A 1 260 ? -16.006 6.217 -20.092 1.00 62.31 260 THR A C 1
ATOM 1928 O O . THR A 1 260 ? -16.913 6.295 -20.929 1.00 62.31 260 THR A O 1
ATOM 1931 N N . GLY A 1 261 ? -16.114 5.481 -18.987 1.00 63.56 261 GLY A N 1
ATOM 1932 C CA . GLY A 1 261 ? -17.184 4.539 -18.678 1.00 63.56 261 GLY A CA 1
ATOM 1933 C C . GLY A 1 261 ? -17.050 3.204 -19.413 1.00 63.56 261 GLY A C 1
ATOM 1934 O O . GLY A 1 261 ? -18.078 2.565 -19.666 1.00 63.56 261 GLY A O 1
ATOM 1935 N N . ASP A 1 262 ? -15.842 2.823 -19.834 1.00 63.31 262 ASP A N 1
ATOM 1936 C CA . ASP A 1 262 ? -15.585 1.583 -20.576 1.00 63.31 262 ASP A CA 1
ATOM 1937 C C . ASP A 1 262 ? -15.223 0.391 -19.673 1.00 63.31 262 ASP A C 1
ATOM 1939 O O . ASP A 1 262 ? -15.170 -0.748 -20.146 1.00 63.31 262 ASP A O 1
ATOM 1943 N N . GLY A 1 263 ? -15.101 0.632 -18.366 1.00 63.28 263 GLY A N 1
ATOM 1944 C CA . GLY A 1 263 ? -14.744 -0.367 -17.369 1.00 63.28 263 GLY A CA 1
ATOM 1945 C C . GLY A 1 263 ? -13.239 -0.577 -17.206 1.00 63.28 263 GLY A C 1
ATOM 1946 O O . GLY A 1 263 ? -12.866 -1.457 -16.432 1.00 63.28 263 GLY A O 1
ATOM 1947 N N . LEU A 1 264 ? -12.399 0.201 -17.896 1.00 67.56 264 LEU A N 1
ATOM 1948 C CA . LEU A 1 264 ? -10.952 0.258 -17.705 1.00 67.56 264 LEU A CA 1
ATOM 1949 C C . LEU A 1 264 ? -10.561 1.585 -17.041 1.00 67.56 264 LEU A C 1
ATOM 1951 O O . LEU A 1 264 ? -11.225 2.609 -17.191 1.00 67.56 264 LEU A O 1
ATOM 1955 N N . SER A 1 265 ? -9.468 1.579 -16.283 1.00 67.75 265 SER A N 1
ATOM 1956 C CA . SER A 1 265 ? -8.978 2.785 -15.612 1.00 67.75 265 SER A CA 1
ATOM 1957 C C . SER A 1 265 ? -8.249 3.716 -16.590 1.00 67.75 265 SER A C 1
ATOM 1959 O O . SER A 1 265 ? -7.265 3.326 -17.218 1.00 67.75 265 SER A O 1
ATOM 1961 N N . ASP A 1 266 ? -8.669 4.983 -16.671 1.00 64.12 266 ASP A N 1
ATOM 1962 C CA . ASP A 1 266 ? -7.991 6.017 -17.459 1.00 64.12 266 ASP A CA 1
ATOM 1963 C C . ASP A 1 266 ? -6.925 6.758 -16.634 1.00 64.12 266 ASP A C 1
ATOM 1965 O O . ASP A 1 266 ? -7.139 7.099 -15.469 1.00 64.12 266 ASP A O 1
ATOM 1969 N N . LEU A 1 267 ? -5.795 7.111 -17.261 1.00 66.50 267 LEU A N 1
ATOM 1970 C CA . LEU A 1 267 ? -4.712 7.871 -16.624 1.00 66.50 267 LEU A CA 1
ATOM 1971 C C . LEU A 1 267 ? -4.869 9.391 -16.781 1.00 66.50 267 LEU A C 1
ATOM 1973 O O . LEU A 1 267 ? -4.769 9.955 -17.869 1.00 66.50 267 LEU A O 1
ATOM 1977 N N . GLY A 1 268 ? -4.988 10.089 -15.653 1.00 63.25 268 GLY A N 1
ATOM 1978 C CA . GLY A 1 268 ? -4.823 11.536 -15.555 1.00 63.25 268 GLY A CA 1
ATOM 1979 C C . GLY A 1 268 ? -3.438 11.923 -15.031 1.00 63.25 268 GLY A C 1
ATOM 1980 O O . GLY A 1 268 ? -3.015 11.442 -13.980 1.00 63.25 268 GLY A O 1
ATOM 1981 N N . SER A 1 269 ? -2.748 12.855 -15.700 1.00 61.38 269 SER A N 1
ATOM 1982 C CA . SER A 1 269 ? -1.504 13.460 -15.200 1.00 61.38 269 SER A CA 1
ATOM 1983 C C . SER A 1 269 ? -1.619 14.996 -15.133 1.00 61.38 269 SER A C 1
ATOM 1985 O O . SER A 1 269 ? -2.071 15.687 -16.051 1.00 61.38 269 SER A O 1
ATOM 1987 N N . CYS A 1 270 ? -1.247 15.589 -13.995 1.00 57.78 270 CYS A N 1
ATOM 1988 C CA . CYS A 1 270 ? -1.345 17.042 -13.789 1.00 57.78 270 CYS A CA 1
ATOM 1989 C C . CYS A 1 270 ? 0.035 17.724 -14.004 1.00 57.78 270 CYS A C 1
ATOM 1991 O O . CYS A 1 270 ? 0.759 17.957 -13.037 1.00 57.78 270 CYS A O 1
ATOM 1993 N N . PHE A 1 271 ? 0.411 18.128 -15.230 1.00 54.28 271 PHE A N 1
ATOM 1994 C CA . PHE A 1 271 ? 1.656 18.897 -15.461 1.00 54.28 271 PHE A CA 1
ATOM 1995 C C . PHE A 1 271 ? 1.466 20.425 -15.328 1.00 54.28 271 PHE A C 1
ATOM 1997 O O . PHE A 1 271 ? 0.678 21.058 -16.031 1.00 54.28 271 PHE A O 1
ATOM 2004 N N . ALA A 1 272 ? 2.240 21.082 -14.456 1.00 41.00 272 ALA A N 1
ATOM 2005 C CA . ALA A 1 272 ? 2.197 22.539 -14.308 1.00 41.00 272 ALA A CA 1
ATOM 2006 C C . ALA A 1 272 ? 3.035 23.259 -15.387 1.00 41.00 272 ALA A C 1
ATOM 2008 O O . ALA A 1 272 ? 4.208 23.565 -15.171 1.00 41.00 272 ALA A O 1
ATOM 2009 N N . VAL A 1 273 ? 2.440 23.641 -16.526 1.00 32.47 273 VAL A N 1
ATOM 2010 C CA . VAL A 1 273 ? 3.100 24.584 -17.453 1.00 32.47 273 VAL A CA 1
ATOM 2011 C C . VAL A 1 273 ? 2.947 26.029 -16.950 1.00 32.47 273 VAL A C 1
ATOM 2013 O O . VAL A 1 273 ? 1.920 26.677 -17.145 1.00 32.47 273 VAL A O 1
ATOM 2016 N N . LEU A 1 274 ? 4.004 26.599 -16.366 1.00 26.64 274 LEU A N 1
ATOM 2017 C CA . LEU A 1 274 ? 4.131 28.051 -16.168 1.00 26.64 274 LEU A CA 1
ATOM 2018 C C . LEU A 1 274 ? 4.346 28.742 -17.530 1.00 26.64 274 LEU A C 1
ATOM 2020 O O . LEU A 1 274 ? 5.481 28.867 -17.991 1.00 26.64 274 LEU A O 1
ATOM 2024 N N . ARG A 1 275 ? 3.289 29.240 -18.194 1.00 25.02 275 ARG A N 1
ATOM 2025 C CA . ARG A 1 275 ? 3.468 30.147 -19.350 1.00 25.02 275 ARG A CA 1
ATOM 2026 C C . ARG A 1 275 ? 3.506 31.618 -18.918 1.00 25.02 275 ARG A C 1
ATOM 2028 O O . ARG A 1 275 ? 2.629 32.127 -18.226 1.00 25.02 275 ARG A O 1
ATOM 2035 N N . ARG A 1 276 ? 4.590 32.284 -19.337 1.00 25.39 276 ARG A N 1
ATOM 2036 C CA . ARG A 1 276 ? 4.947 33.701 -19.139 1.00 25.39 276 ARG A CA 1
ATOM 2037 C C . ARG A 1 276 ? 3.772 34.673 -19.336 1.00 25.39 276 ARG A C 1
ATOM 2039 O O . ARG A 1 276 ? 3.033 34.587 -20.310 1.00 25.39 276 ARG A O 1
ATOM 2046 N N . ARG A 1 277 ? 3.718 35.687 -18.461 1.00 23.89 277 ARG A N 1
ATOM 2047 C CA . ARG A 1 277 ? 2.835 36.865 -18.543 1.00 23.89 277 ARG A CA 1
ATOM 2048 C C . ARG A 1 277 ? 2.998 37.610 -19.875 1.00 23.89 277 ARG A C 1
ATOM 2050 O O . ARG A 1 277 ? 4.087 38.110 -20.148 1.00 23.89 277 ARG A O 1
ATOM 2057 N N . PHE A 1 278 ? 1.897 37.852 -20.582 1.00 25.83 278 PHE A N 1
ATOM 2058 C CA . PHE A 1 278 ? 1.750 39.065 -21.389 1.00 25.83 278 PHE A CA 1
ATOM 2059 C C . PHE A 1 278 ? 0.894 40.063 -20.602 1.00 25.83 278 PHE A C 1
ATOM 2061 O O . PHE A 1 278 ? -0.276 39.815 -20.322 1.00 25.83 278 PHE A O 1
ATOM 2068 N N . ARG A 1 279 ? 1.502 41.179 -20.174 1.00 27.80 279 ARG A N 1
ATOM 2069 C CA . ARG A 1 279 ? 0.777 42.305 -19.566 1.00 27.80 279 ARG A CA 1
ATOM 2070 C C . ARG A 1 279 ? 0.040 43.066 -20.670 1.00 27.80 279 ARG A C 1
ATOM 2072 O O . ARG A 1 279 ? 0.672 43.803 -21.418 1.00 27.80 279 ARG A O 1
ATOM 2079 N N . GLY A 1 280 ? -1.281 42.922 -20.720 1.00 29.22 280 GLY A N 1
ATOM 2080 C CA . GLY A 1 280 ? -2.182 43.955 -21.237 1.00 29.22 280 GLY A CA 1
ATOM 2081 C C . GLY A 1 280 ? -2.610 44.895 -20.098 1.00 29.22 280 GLY A C 1
ATOM 2082 O O . GLY A 1 280 ? -2.640 44.461 -18.940 1.00 29.22 280 GLY A O 1
ATOM 2083 N N . PRO A 1 281 ? -2.901 46.180 -20.367 1.00 32.94 281 PRO A N 1
ATOM 2084 C CA . PRO A 1 281 ? -3.206 47.149 -19.322 1.00 32.94 281 PRO A CA 1
ATOM 2085 C C . PRO A 1 281 ? -4.630 46.913 -18.790 1.00 32.94 281 PRO A C 1
ATOM 2087 O O . PRO A 1 281 ? -5.595 47.372 -19.389 1.00 32.94 281 PRO A O 1
ATOM 2090 N N . GLY A 1 282 ? -4.762 46.177 -17.676 1.00 42.03 282 GLY A N 1
ATOM 2091 C CA . GLY A 1 282 ? -6.014 46.113 -16.901 1.00 42.03 282 GLY A CA 1
ATOM 2092 C C . GLY A 1 282 ? -6.438 44.775 -16.268 1.00 42.03 282 GLY A C 1
ATOM 2093 O O . GLY A 1 282 ? -7.467 44.760 -15.605 1.00 42.03 282 GLY A O 1
ATOM 2094 N N . GLY A 1 283 ? -5.714 43.661 -16.428 1.00 29.14 283 GLY A N 1
ATOM 2095 C CA . GLY A 1 283 ? -6.184 42.337 -15.968 1.00 29.14 283 GLY A CA 1
ATOM 2096 C C . GLY A 1 283 ? -5.570 41.839 -14.652 1.00 29.14 283 GLY A C 1
ATOM 2097 O O . GLY A 1 283 ? -4.351 41.880 -14.478 1.00 29.14 283 GLY A O 1
ATOM 2098 N N . SER A 1 284 ? -6.406 41.322 -13.746 1.00 29.23 284 SER A N 1
ATOM 2099 C CA . SER A 1 284 ? -6.010 40.544 -12.566 1.00 29.23 284 SER A CA 1
ATOM 2100 C C . SER A 1 284 ? -5.280 39.254 -12.966 1.00 29.23 284 SER A C 1
ATOM 2102 O O . SER A 1 284 ? -5.639 38.577 -13.926 1.00 29.23 284 SER A O 1
ATOM 2104 N N . SER A 1 285 ? -4.222 38.905 -12.231 1.00 27.62 285 SER A N 1
ATOM 2105 C CA 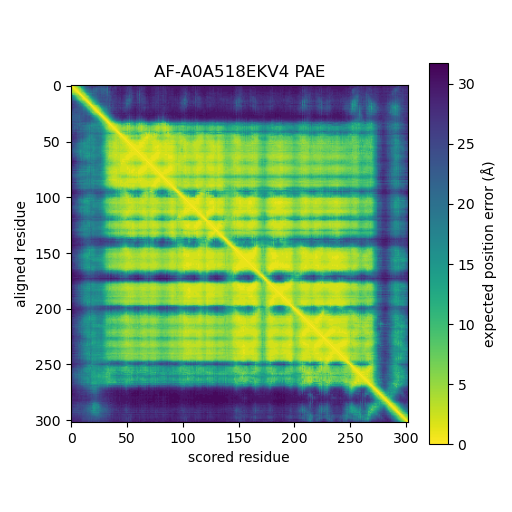. SER A 1 285 ? -3.480 37.659 -12.431 1.00 27.62 285 SER A CA 1
ATOM 2106 C C . SER A 1 285 ? -4.192 36.494 -11.740 1.00 27.62 285 SER A C 1
ATOM 2108 O O . SER A 1 285 ? -4.108 36.378 -10.519 1.00 27.62 285 SER A O 1
ATOM 2110 N N . GLY A 1 286 ? -4.858 35.634 -12.510 1.00 26.80 286 GLY A N 1
ATOM 2111 C CA . GLY A 1 286 ? -5.283 34.303 -12.072 1.00 26.80 286 GLY A CA 1
ATOM 2112 C C . GLY A 1 286 ? -4.260 33.251 -12.504 1.00 26.80 286 GLY A C 1
ATOM 2113 O O . GLY A 1 286 ? -3.799 33.271 -13.643 1.00 26.80 286 GLY A O 1
ATOM 2114 N N . ILE A 1 287 ? -3.879 32.356 -11.592 1.00 28.16 287 ILE A N 1
ATOM 2115 C CA . ILE A 1 287 ? -3.123 31.142 -11.919 1.00 28.16 287 ILE A CA 1
ATOM 2116 C C . ILE A 1 287 ? -4.152 30.110 -12.389 1.00 28.16 287 ILE A C 1
ATOM 2118 O O . ILE A 1 287 ? -5.001 29.712 -11.599 1.00 28.16 287 ILE A O 1
ATOM 2122 N N . GLN A 1 288 ? -4.090 29.682 -13.649 1.00 24.30 288 GLN A N 1
ATOM 2123 C CA . GLN A 1 288 ? -4.784 28.475 -14.102 1.00 24.30 288 GLN A CA 1
ATOM 2124 C C . GLN A 1 288 ? -3.754 27.351 -14.219 1.00 24.30 288 GLN A C 1
ATOM 2126 O O . GLN A 1 288 ? -2.759 27.489 -14.930 1.00 24.30 288 GLN A O 1
ATOM 2131 N N . ARG A 1 289 ? -3.970 26.266 -13.469 1.00 31.53 289 ARG A N 1
ATOM 2132 C CA . ARG A 1 289 ? -3.311 24.977 -13.703 1.00 31.53 289 ARG A CA 1
ATOM 2133 C C . ARG A 1 289 ? -4.045 24.315 -14.870 1.00 31.53 289 ARG A C 1
ATOM 2135 O O . ARG A 1 289 ? -5.272 24.323 -14.875 1.00 31.53 289 ARG A O 1
ATOM 2142 N N . VAL A 1 290 ? -3.315 23.811 -15.858 1.00 32.09 290 VAL A N 1
ATOM 2143 C CA . VAL A 1 290 ? -3.890 23.044 -16.970 1.00 32.09 290 VAL A CA 1
ATOM 2144 C C . VAL A 1 290 ? -3.606 21.579 -16.666 1.00 32.09 290 VAL A C 1
ATOM 2146 O O . VAL A 1 290 ? -2.441 21.205 -16.600 1.00 32.09 290 VAL A O 1
ATOM 2149 N N . CYS A 1 291 ? -4.644 20.785 -16.418 1.00 35.75 291 CYS A N 1
ATOM 2150 C CA . CYS A 1 291 ? -4.528 19.329 -16.401 1.00 35.75 291 CYS A CA 1
ATOM 2151 C C . CYS A 1 291 ? -4.610 18.847 -17.853 1.00 35.75 291 CYS A C 1
ATOM 2153 O O . CYS A 1 291 ? -5.468 19.333 -18.595 1.00 35.75 291 CYS A O 1
ATOM 2155 N N . ALA A 1 292 ? -3.727 17.940 -18.260 1.00 36.84 292 ALA A N 1
ATOM 2156 C CA . ALA A 1 292 ? -3.902 17.198 -19.498 1.00 36.84 292 ALA A CA 1
ATOM 2157 C C . ALA A 1 292 ? -4.559 15.869 -19.118 1.00 36.84 292 ALA A C 1
ATOM 2159 O O . ALA A 1 292 ? -4.017 15.113 -18.321 1.00 36.84 292 ALA A O 1
ATOM 2160 N N . LEU A 1 293 ? -5.769 15.639 -19.614 1.00 32.22 293 LEU A N 1
ATOM 2161 C CA . LEU A 1 293 ? -6.376 14.317 -19.597 1.00 32.22 293 LEU A CA 1
ATOM 2162 C C . LEU A 1 293 ? -6.057 13.723 -20.970 1.00 32.22 293 LEU A C 1
ATOM 2164 O O . LEU A 1 293 ? -6.655 14.144 -21.962 1.00 32.22 293 LEU A O 1
ATOM 2168 N N . GLU A 1 294 ? -5.057 12.852 -21.055 1.00 32.22 294 GLU A N 1
ATOM 2169 C CA . GLU A 1 294 ? -4.851 12.040 -22.255 1.00 32.22 294 GLU A CA 1
ATOM 2170 C C . GLU A 1 294 ? -5.600 10.726 -22.047 1.00 32.22 294 GLU A C 1
ATOM 2172 O O . GLU A 1 294 ? -5.091 9.795 -21.440 1.00 32.22 294 GLU A O 1
ATOM 2177 N N . ALA A 1 295 ? -6.845 10.681 -22.523 1.00 28.81 295 ALA A N 1
ATOM 2178 C CA . ALA A 1 295 ? -7.568 9.427 -22.667 1.00 28.81 295 ALA A CA 1
ATOM 2179 C C . ALA A 1 295 ? -6.932 8.653 -23.829 1.00 28.81 295 ALA A C 1
ATOM 2181 O O . ALA A 1 295 ? -7.019 9.075 -24.987 1.00 28.81 295 ALA A O 1
ATOM 2182 N N . GLY A 1 296 ? -6.261 7.552 -23.519 1.00 33.12 296 GLY A N 1
ATOM 2183 C CA . GLY A 1 296 ? -5.797 6.587 -24.502 1.00 33.12 296 GLY A CA 1
ATOM 2184 C C . GLY A 1 296 ? -6.082 5.194 -23.973 1.00 33.12 296 GLY A C 1
ATOM 2185 O O . GLY A 1 296 ? -5.508 4.824 -22.953 1.00 33.12 296 GLY A O 1
ATOM 2186 N N . SER A 1 297 ? -6.944 4.431 -24.654 1.00 33.84 297 SER A N 1
ATOM 2187 C CA . SER A 1 297 ? -7.060 3.004 -24.363 1.00 33.84 297 SER A CA 1
ATOM 2188 C C . SER A 1 297 ? -5.744 2.337 -24.757 1.00 33.84 297 SER A C 1
ATOM 2190 O O . SER A 1 297 ? -5.206 2.569 -25.847 1.00 33.84 297 SER A O 1
ATOM 2192 N N . LEU A 1 298 ? -5.207 1.503 -23.871 1.00 35.06 298 LEU A N 1
ATOM 2193 C CA . LEU A 1 298 ? -4.159 0.549 -24.221 1.00 35.06 298 LEU A CA 1
ATOM 2194 C C . LEU A 1 298 ? -4.799 -0.640 -24.953 1.00 35.06 298 LEU A C 1
ATOM 2196 O O . LEU A 1 298 ? -4.625 -1.792 -24.573 1.00 35.06 298 LEU A O 1
ATOM 2200 N N . ASP A 1 299 ? -5.551 -0.373 -26.023 1.00 34.25 299 ASP A N 1
ATOM 2201 C CA . ASP A 1 299 ? -5.996 -1.436 -26.911 1.00 34.25 299 ASP A CA 1
ATOM 2202 C C . ASP A 1 299 ? -4.783 -1.936 -27.700 1.00 34.25 299 ASP A C 1
ATOM 2204 O O . ASP A 1 299 ? -4.292 -1.282 -28.626 1.00 34.25 299 ASP A O 1
ATOM 2208 N N . ASN A 1 300 ? -4.305 -3.132 -27.351 1.00 34.53 300 ASN A N 1
ATOM 2209 C CA . ASN A 1 300 ? -3.399 -3.924 -28.182 1.00 34.53 300 ASN A CA 1
ATOM 2210 C C . ASN A 1 300 ? -4.135 -4.377 -29.456 1.00 34.53 300 ASN A C 1
ATOM 2212 O O . ASN A 1 300 ? -4.493 -5.542 -29.628 1.00 34.53 300 ASN A O 1
ATOM 2216 N N . GLY A 1 301 ? -4.380 -3.433 -30.360 1.00 31.20 301 GLY A N 1
ATOM 2217 C CA . GLY A 1 301 ? -5.082 -3.637 -31.617 1.00 31.20 301 GLY A CA 1
ATOM 2218 C C . GLY A 1 301 ? -4.220 -3.324 -32.836 1.00 31.20 301 GLY A C 1
ATOM 2219 O O . GLY A 1 301 ? -4.463 -2.312 -33.481 1.00 31.20 301 GLY A O 1
ATOM 2220 N N . GLY A 1 302 ? -3.297 -4.235 -33.180 1.00 29.48 302 GLY A N 1
ATOM 2221 C CA . GLY A 1 302 ? -2.774 -4.439 -34.549 1.00 29.48 302 GLY A CA 1
ATOM 2222 C C . GLY A 1 302 ? -1.725 -3.469 -35.085 1.00 29.48 302 GLY A C 1
ATOM 2223 O O . GLY A 1 302 ? -2.091 -2.334 -35.453 1.00 29.48 302 GLY A O 1
#

Organism: NCBI:txid2528018